Protein AF-A0A2V9VT07-F1 (afdb_monomer_lite)

Radius of gyration: 21.49 Å; chains: 1; bounding box: 58×46×50 Å

pLDDT: mean 82.74, std 13.14, range [31.73, 95.5]

Secondary structure (DSSP, 8-state):
-EEETTTEEEEEEEPEEEPPPTT---EEEEE--GGGTTS-EEEEEEPTTSSSEEEEEEES---S--SSEEEEETTSTTSSGGGEES-GGGHHHHHHHHHTTS----STTS--EEETTEEE-SS-SEEEETTEEEE--HHHHHHHHHHHHTTTS-EEHHHHHTTSSS----HHHHHHHHHHHHHHTHHHHGGGEEEETTTEEEE-SS------

Sequence (212 aa):
ILEIDNRMQMAVYICRPLKPYASGEPRWKIGLRPKHRHLPALICLPNTELSRLTNFYLVRDLGNVNAKYKVISSDHPWLTKDNQLDSLVDLCRKSVQMMENRPPAPLRTRGFSVLGDVLFTEDDSTVIVDGCEIPLNHTTAAMFKLLVQNAGTIVPRSLLTCCRFGGQNNELCLNIQIGELRKALGPQFRGRIVTFKHKGYMYQRVPASKAV

Foldseek 3Di:
DDDDPLQADEAEWEWAWDDADPVRWTKTKTFDDPVRQQHWYWYWYADPVNPDTDWIFTGNGPPDDPDRMDMDTCPRPRNDPVRTDPDPVCVNVVVVVSCPPPDRDRNPPQDFDDQPQWTDGPPAQWIAGVNDIFRHDQLLSQLVVVQSVQAPDFDFPVNSVVSDDDDDPDSVVSVVSLVVSLVSCPPVQSQQWDDDPNGHIHGYSDRPDPPD

Structure (mmCIF, N/CA/C/O backbone):
data_AF-A0A2V9VT07-F1
#
_entry.id   AF-A0A2V9VT07-F1
#
loop_
_atom_site.group_PDB
_atom_site.id
_atom_site.type_symbol
_atom_site.label_atom_id
_atom_site.label_alt_id
_atom_site.label_comp_id
_atom_site.label_asym_id
_atom_site.label_entity_id
_atom_site.label_seq_id
_atom_site.pdbx_PDB_ins_code
_atom_site.Cartn_x
_atom_site.Cartn_y
_atom_site.Cartn_z
_atom_site.occupancy
_atom_site.B_iso_or_equiv
_atom_site.auth_seq_id
_atom_site.auth_comp_id
_atom_site.auth_asym_id
_atom_site.auth_atom_id
_atom_site.pdbx_PDB_model_num
ATOM 1 N N . ILE A 1 1 ? 1.104 -2.989 -2.863 1.00 79.25 1 ILE A N 1
ATOM 2 C CA . ILE A 1 1 ? 1.347 -4.419 -2.574 1.00 79.25 1 ILE A CA 1
ATOM 3 C C . ILE A 1 1 ? 0.346 -5.162 -3.433 1.00 79.25 1 ILE A C 1
ATOM 5 O O . ILE A 1 1 ? -0.764 -4.663 -3.559 1.00 79.25 1 ILE A O 1
ATOM 9 N N . LEU A 1 2 ? 0.760 -6.247 -4.071 1.00 82.44 2 LEU A N 1
ATOM 10 C CA . LEU A 1 2 ? -0.132 -7.178 -4.752 1.00 82.44 2 LEU A CA 1
ATOM 11 C C . LEU A 1 2 ? -0.261 -8.416 -3.866 1.00 82.44 2 LEU A C 1
ATOM 13 O O . LEU A 1 2 ? 0.750 -8.890 -3.346 1.00 82.44 2 LEU A O 1
ATOM 17 N N . GLU A 1 3 ? -1.484 -8.897 -3.684 1.00 81.50 3 GLU A N 1
ATOM 18 C CA . GLU A 1 3 ? -1.783 -10.129 -2.957 1.00 81.50 3 GLU A CA 1
ATOM 19 C C . GLU A 1 3 ? -2.309 -11.170 -3.949 1.00 81.50 3 GLU A C 1
ATOM 21 O O . GLU A 1 3 ? -3.132 -10.840 -4.801 1.00 81.50 3 GLU A O 1
ATOM 26 N N . ILE A 1 4 ? -1.799 -12.399 -3.863 1.00 79.62 4 ILE A N 1
ATOM 27 C CA . ILE A 1 4 ? -2.185 -13.519 -4.731 1.00 79.62 4 ILE A CA 1
ATOM 28 C C . ILE A 1 4 ? -2.712 -14.636 -3.833 1.00 79.62 4 ILE A C 1
ATOM 30 O O . ILE A 1 4 ? -1.981 -15.144 -2.975 1.00 79.62 4 ILE A O 1
ATOM 34 N N . ASP A 1 5 ? -3.991 -14.971 -4.009 1.00 71.06 5 ASP A N 1
ATOM 35 C CA . ASP A 1 5 ? -4.708 -16.076 -3.358 1.00 71.06 5 ASP A CA 1
ATOM 36 C C . ASP A 1 5 ? -4.551 -16.151 -1.829 1.00 71.06 5 ASP A C 1
ATOM 38 O O . ASP A 1 5 ? -4.575 -17.238 -1.253 1.00 71.06 5 ASP A O 1
ATOM 42 N N . ASN A 1 6 ? -4.334 -15.012 -1.152 1.00 67.69 6 ASN A N 1
ATOM 43 C CA . ASN A 1 6 ? -4.026 -14.936 0.287 1.00 67.69 6 ASN A CA 1
ATOM 44 C C . ASN A 1 6 ? -2.808 -15.802 0.719 1.00 67.69 6 ASN A C 1
ATOM 46 O O . ASN A 1 6 ? -2.615 -16.138 1.891 1.00 67.69 6 ASN A O 1
ATOM 50 N N . ARG A 1 7 ? -1.960 -16.178 -0.241 1.00 70.50 7 ARG A N 1
ATOM 51 C CA . ARG A 1 7 ? -0.770 -17.023 -0.053 1.00 70.50 7 ARG A CA 1
ATOM 52 C C . ARG A 1 7 ? 0.520 -16.260 -0.304 1.00 70.50 7 ARG A C 1
ATOM 54 O O . ARG A 1 7 ? 1.549 -16.597 0.273 1.00 70.50 7 ARG A O 1
ATOM 61 N N . MET A 1 8 ? 0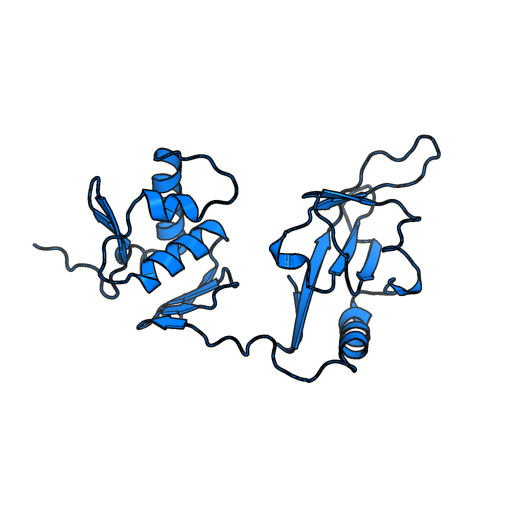.462 -15.213 -1.128 1.00 77.69 8 MET A N 1
ATOM 62 C CA . MET A 1 8 ? 1.613 -14.377 -1.450 1.00 77.69 8 MET A CA 1
ATOM 63 C C . MET A 1 8 ? 1.285 -12.892 -1.350 1.00 77.69 8 MET A C 1
ATOM 65 O O . MET A 1 8 ? 0.237 -12.447 -1.802 1.00 77.69 8 MET A O 1
ATOM 69 N N . GLN A 1 9 ? 2.226 -12.121 -0.814 1.00 83.81 9 GLN A N 1
ATOM 70 C CA . GLN A 1 9 ? 2.245 -10.674 -0.883 1.00 83.81 9 GLN A CA 1
ATOM 71 C C . GLN A 1 9 ? 3.551 -10.286 -1.544 1.00 83.81 9 GLN A C 1
ATOM 73 O O . GLN A 1 9 ? 4.623 -10.762 -1.164 1.00 83.81 9 GLN A O 1
ATOM 78 N N . MET A 1 10 ? 3.452 -9.401 -2.523 1.00 87.94 10 MET A N 1
ATOM 79 C CA . MET A 1 10 ? 4.612 -8.808 -3.159 1.00 87.94 10 MET A CA 1
ATOM 80 C C . MET A 1 10 ? 4.525 -7.293 -3.151 1.00 87.94 10 MET A C 1
ATOM 82 O O . MET A 1 10 ? 3.468 -6.667 -3.299 1.00 87.94 10 MET A O 1
ATOM 86 N N . ALA A 1 11 ? 5.678 -6.674 -2.988 1.00 89.88 11 ALA A N 1
ATOM 87 C CA . ALA A 1 11 ? 5.824 -5.252 -3.152 1.00 89.88 11 ALA A CA 1
ATOM 88 C C . ALA A 1 11 ? 5.888 -4.925 -4.646 1.00 89.88 11 ALA A C 1
ATOM 90 O O . ALA A 1 11 ? 6.759 -5.407 -5.358 1.00 89.88 11 ALA A O 1
ATOM 91 N N . VAL A 1 12 ? 4.971 -4.085 -5.118 1.00 92.44 12 VAL A N 1
ATOM 92 C CA . VAL A 1 12 ? 4.990 -3.593 -6.499 1.00 92.44 12 VAL A CA 1
ATOM 93 C C . VAL A 1 12 ? 5.684 -2.240 -6.516 1.00 92.44 12 VAL A C 1
ATOM 95 O O . VAL A 1 12 ? 5.303 -1.336 -5.763 1.00 92.44 12 VAL A O 1
ATOM 98 N N . TYR A 1 13 ? 6.689 -2.107 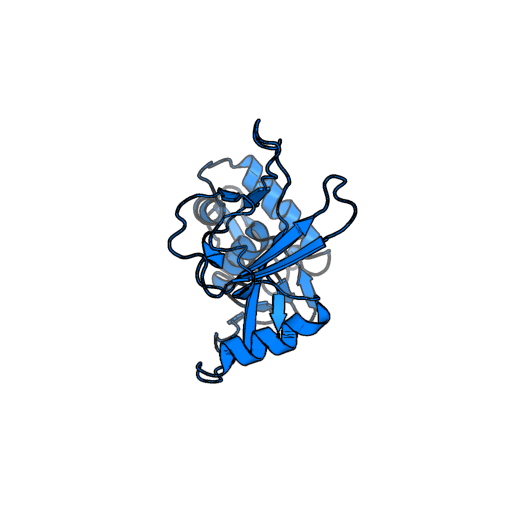-7.371 1.00 92.88 13 TYR A N 1
ATOM 99 C CA . TYR A 1 13 ? 7.485 -0.904 -7.533 1.00 92.88 13 TYR A CA 1
ATOM 100 C C . TYR A 1 13 ? 7.453 -0.446 -8.982 1.00 92.88 13 TYR A C 1
ATOM 102 O O . TYR A 1 13 ? 8.074 -1.048 -9.849 1.00 92.88 13 TYR A O 1
ATOM 110 N N . ILE A 1 14 ? 6.768 0.667 -9.226 1.00 93.12 14 ILE A N 1
ATOM 111 C CA . ILE A 1 14 ? 6.837 1.363 -10.509 1.00 93.12 14 ILE A CA 1
ATOM 112 C C . ILE A 1 14 ? 8.013 2.331 -10.437 1.00 93.12 14 ILE A C 1
ATOM 114 O O . ILE A 1 14 ? 8.034 3.254 -9.617 1.00 93.12 14 ILE A O 1
ATOM 118 N N . CYS A 1 15 ? 9.027 2.079 -11.254 1.00 93.88 15 CYS A N 1
ATOM 119 C CA . CYS A 1 15 ? 10.252 2.855 -11.255 1.00 93.88 15 CYS A CA 1
ATOM 120 C C . CYS A 1 15 ? 10.068 4.199 -11.965 1.00 93.88 15 CYS A C 1
ATOM 122 O O . CYS A 1 15 ? 9.349 4.306 -12.951 1.00 93.88 15 CYS A O 1
ATOM 124 N N . ARG A 1 16 ? 10.759 5.240 -11.489 1.00 91.50 16 ARG A N 1
ATOM 125 C CA . ARG A 1 16 ? 10.776 6.554 -12.144 1.00 91.50 16 ARG A CA 1
ATOM 126 C C . ARG A 1 16 ? 12.025 6.679 -13.021 1.00 91.50 16 ARG A C 1
ATOM 128 O O . ARG A 1 16 ? 13.116 6.559 -12.466 1.00 91.50 16 ARG A O 1
ATOM 135 N N . PRO A 1 17 ? 11.916 6.955 -14.328 1.00 91.88 17 PRO A N 1
ATOM 136 C CA . PRO A 1 17 ? 13.076 7.162 -15.183 1.00 91.88 17 PRO A CA 1
ATOM 137 C C . PRO A 1 17 ? 13.859 8.401 -14.733 1.00 91.88 17 PRO A C 1
ATOM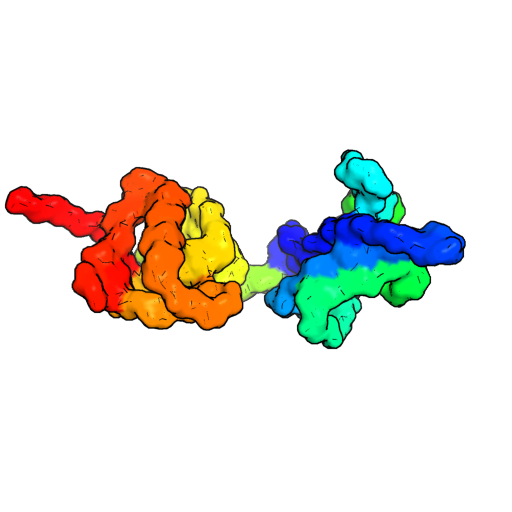 139 O O . PRO A 1 17 ? 13.294 9.390 -14.254 1.00 91.88 17 PRO A O 1
ATOM 142 N N . LEU A 1 18 ? 15.178 8.321 -14.854 1.00 91.00 18 LEU A N 1
ATOM 143 C CA . LEU A 1 18 ? 16.124 9.405 -14.621 1.00 91.00 18 LEU A CA 1
ATOM 144 C C . LEU A 1 18 ? 16.825 9.765 -15.932 1.00 91.00 18 LEU A C 1
ATOM 146 O O . LEU A 1 18 ? 16.732 9.040 -16.920 1.00 91.00 18 LEU A O 1
ATOM 150 N N . LYS A 1 19 ? 17.567 10.879 -15.924 1.00 88.81 19 LYS A N 1
ATOM 151 C CA . LYS A 1 19 ? 18.470 11.199 -17.033 1.00 88.81 19 LYS A CA 1
ATOM 152 C C . LYS A 1 19 ? 19.471 10.046 -17.222 1.00 88.81 19 LYS A C 1
ATOM 154 O O . LYS A 1 19 ? 20.023 9.592 -16.208 1.00 88.81 19 LYS A O 1
ATOM 159 N N . PRO A 1 20 ? 19.692 9.584 -18.465 1.00 87.88 20 PRO A N 1
ATOM 160 C CA . PRO A 1 20 ? 20.656 8.530 -18.746 1.00 87.88 20 PRO A CA 1
ATOM 161 C C . PRO A 1 20 ? 22.076 8.969 -18.370 1.00 87.88 20 PRO A C 1
ATOM 163 O O . PRO A 1 20 ? 22.340 10.156 -18.144 1.00 87.88 20 PRO A O 1
ATOM 166 N N . TYR A 1 21 ? 22.990 8.007 -18.270 1.00 85.38 21 TYR A N 1
ATOM 167 C CA . TYR A 1 21 ? 24.418 8.314 -18.182 1.00 85.38 21 TYR A CA 1
ATOM 168 C C . TYR A 1 21 ? 24.908 9.005 -19.464 1.00 85.38 21 TYR A C 1
ATOM 170 O O . TYR A 1 21 ? 24.245 8.961 -20.499 1.00 85.38 21 TYR A O 1
ATOM 178 N N . ALA A 1 22 ? 26.095 9.620 -19.416 1.00 86.12 22 ALA A N 1
ATOM 179 C CA . ALA A 1 22 ? 26.738 10.174 -20.613 1.00 86.12 22 ALA A CA 1
ATOM 180 C C . ALA A 1 22 ? 26.991 9.100 -21.691 1.00 86.12 22 ALA A C 1
ATOM 182 O O . ALA A 1 22 ? 26.992 9.412 -22.875 1.00 86.12 22 ALA A O 1
ATOM 183 N N . SER A 1 23 ? 27.126 7.834 -21.281 1.00 86.75 23 SER A N 1
ATOM 184 C CA . SER A 1 23 ? 27.186 6.656 -22.155 1.00 86.75 23 SER A CA 1
ATOM 185 C C . SER A 1 23 ? 25.861 6.318 -22.857 1.00 86.75 23 SER A C 1
ATOM 187 O O . SER A 1 23 ? 25.834 5.427 -23.697 1.00 86.75 23 SER A O 1
ATOM 189 N N . GLY A 1 24 ? 24.754 6.989 -22.516 1.00 85.38 24 GLY A N 1
ATOM 190 C CA . GLY A 1 24 ? 23.414 6.711 -23.043 1.00 85.38 24 GLY A CA 1
ATOM 191 C C . GLY A 1 24 ? 22.628 5.654 -22.261 1.00 85.38 24 GLY A C 1
ATOM 192 O O . GLY A 1 24 ? 21.448 5.442 -22.535 1.00 85.38 24 GLY A O 1
ATOM 193 N N . GLU A 1 25 ? 23.233 5.020 -21.255 1.00 86.81 25 GLU A N 1
ATOM 194 C CA . GLU A 1 25 ? 22.580 3.961 -20.484 1.00 86.81 25 GLU A CA 1
ATOM 195 C C . GLU A 1 25 ? 21.392 4.481 -19.654 1.00 86.81 25 GLU A C 1
ATOM 197 O O . GLU A 1 25 ? 21.523 5.485 -18.934 1.00 86.81 25 GLU A O 1
ATOM 202 N N . PRO A 1 26 ? 20.229 3.802 -19.711 1.00 89.31 26 PRO A N 1
ATOM 203 C CA . PRO A 1 26 ? 19.038 4.222 -18.995 1.00 89.31 26 PRO A CA 1
ATOM 204 C C . PRO A 1 26 ? 19.165 3.958 -17.493 1.00 89.31 26 PRO A C 1
ATOM 206 O O . PRO A 1 26 ? 19.853 3.047 -17.026 1.00 89.31 26 PRO A O 1
ATOM 209 N N . ARG A 1 27 ? 18.475 4.791 -16.714 1.00 92.19 27 ARG A N 1
ATOM 210 C CA . ARG A 1 27 ? 18.518 4.761 -15.253 1.00 92.19 27 ARG A CA 1
ATOM 211 C C . ARG A 1 27 ? 17.136 4.970 -14.688 1.00 92.19 27 ARG A C 1
ATOM 213 O O . ARG A 1 27 ? 16.360 5.783 -15.191 1.00 92.19 27 ARG A O 1
ATOM 220 N N . TRP A 1 28 ? 16.878 4.328 -13.560 1.00 94.31 28 TRP A N 1
ATOM 221 C CA . TRP A 1 28 ? 15.622 4.472 -12.855 1.00 94.31 28 TRP A CA 1
ATOM 222 C C . TRP A 1 28 ? 15.815 4.635 -11.355 1.00 94.31 28 TRP A C 1
ATOM 224 O O . TRP A 1 28 ? 16.747 4.116 -10.749 1.00 94.31 28 TRP A O 1
ATOM 234 N N . LYS A 1 29 ? 14.888 5.358 -10.735 1.00 93.19 29 LYS A N 1
ATOM 235 C CA . LYS A 1 29 ? 14.782 5.542 -9.294 1.00 93.19 29 LYS A CA 1
ATOM 236 C C . LYS A 1 29 ? 13.619 4.716 -8.764 1.00 93.19 29 LYS A C 1
ATOM 238 O O . LYS A 1 29 ? 12.484 4.879 -9.207 1.00 93.19 29 LYS A O 1
ATOM 243 N N . ILE A 1 30 ? 13.892 3.892 -7.763 1.00 92.94 30 ILE A N 1
ATOM 244 C CA . ILE A 1 30 ? 12.894 3.122 -7.022 1.00 92.94 30 ILE A CA 1
ATOM 245 C C . ILE A 1 30 ? 12.750 3.696 -5.609 1.00 92.94 30 ILE A C 1
ATOM 247 O O . ILE A 1 30 ? 13.740 4.009 -4.944 1.00 92.94 30 ILE A O 1
ATOM 251 N N . GLY A 1 31 ? 11.507 3.886 -5.163 1.00 89.00 31 GLY A N 1
ATOM 252 C CA . GLY A 1 31 ? 11.176 4.295 -3.797 1.00 89.00 31 GLY A CA 1
ATOM 253 C C . GLY A 1 31 ? 10.887 3.079 -2.933 1.00 89.00 31 GLY A C 1
ATOM 254 O O . GLY A 1 31 ? 9.865 2.423 -3.115 1.00 89.00 31 GLY A O 1
ATOM 255 N N . LEU A 1 32 ? 11.774 2.793 -1.986 1.00 86.94 32 LEU A N 1
ATOM 256 C CA . LEU A 1 32 ? 11.699 1.612 -1.137 1.00 86.94 32 LEU A CA 1
ATOM 257 C C . LEU A 1 32 ? 10.974 1.946 0.163 1.00 86.94 32 LEU A C 1
ATOM 259 O O . LEU A 1 32 ? 11.238 2.967 0.805 1.00 86.94 32 LEU A O 1
ATOM 263 N N . ARG A 1 33 ? 10.042 1.076 0.560 1.00 81.56 33 ARG A N 1
ATOM 264 C CA . ARG A 1 33 ? 9.327 1.208 1.833 1.00 81.56 33 ARG A CA 1
ATOM 265 C C . ARG A 1 33 ? 9.921 0.222 2.838 1.00 81.56 33 ARG A C 1
ATOM 267 O O . ARG A 1 33 ? 9.975 -0.961 2.514 1.00 81.56 33 ARG A O 1
ATOM 274 N N . PRO A 1 34 ? 10.304 0.656 4.055 1.00 73.81 34 PRO A N 1
ATOM 275 C CA . PRO A 1 34 ? 10.886 -0.238 5.060 1.00 73.81 34 PRO A CA 1
ATOM 276 C C . PRO A 1 34 ? 10.036 -1.485 5.329 1.00 73.81 34 PRO A C 1
ATOM 278 O O . PRO A 1 34 ? 10.555 -2.593 5.355 1.00 73.81 34 PRO A O 1
ATOM 281 N N . LYS A 1 35 ? 8.711 -1.319 5.397 1.00 73.25 35 LYS A N 1
ATOM 282 C CA . LYS A 1 35 ? 7.760 -2.415 5.622 1.00 73.25 35 LYS A CA 1
ATOM 283 C C . LYS A 1 35 ? 7.646 -3.443 4.488 1.00 73.25 35 LYS A C 1
ATOM 285 O O . LYS A 1 35 ? 7.022 -4.474 4.664 1.00 73.25 35 LYS A O 1
ATOM 290 N N . HIS A 1 36 ? 8.205 -3.160 3.313 1.00 80.88 36 HIS A N 1
ATOM 291 C CA . HIS A 1 36 ? 8.169 -4.064 2.161 1.00 80.88 36 HIS A CA 1
ATOM 292 C C . HIS A 1 36 ? 9.483 -4.837 1.975 1.00 80.88 36 HIS A C 1
ATOM 294 O O . HIS A 1 36 ? 9.598 -5.590 1.016 1.00 80.88 36 HIS A O 1
ATOM 300 N N . ARG A 1 37 ? 10.487 -4.629 2.840 1.00 72.50 37 ARG A N 1
ATOM 301 C CA . ARG A 1 37 ? 11.846 -5.169 2.650 1.00 72.50 37 ARG A CA 1
ATOM 302 C C . ARG A 1 37 ? 11.905 -6.692 2.605 1.00 72.50 37 ARG A C 1
ATOM 304 O O . ARG A 1 37 ? 12.746 -7.227 1.907 1.00 72.50 37 ARG A O 1
ATOM 311 N N . HIS A 1 38 ? 11.013 -7.362 3.325 1.00 75.62 38 HIS A N 1
ATOM 312 C CA . HIS A 1 38 ? 10.974 -8.825 3.411 1.00 75.62 38 HIS A CA 1
ATOM 313 C C . HIS A 1 38 ? 10.041 -9.467 2.376 1.00 75.62 38 HIS A C 1
ATOM 315 O O . HIS A 1 38 ? 9.881 -10.686 2.358 1.00 75.62 38 HIS A O 1
ATOM 321 N N . LEU A 1 39 ? 9.384 -8.651 1.548 1.00 84.00 39 LEU A N 1
ATOM 322 C CA . LEU A 1 39 ? 8.478 -9.135 0.519 1.00 84.00 39 LEU A CA 1
ATOM 323 C C . LEU A 1 39 ? 9.238 -9.307 -0.801 1.00 84.00 39 LEU A C 1
ATOM 325 O O . LEU A 1 39 ? 10.039 -8.436 -1.154 1.00 84.00 39 LEU A O 1
ATOM 329 N N . PRO A 1 40 ? 8.912 -10.350 -1.583 1.00 89.56 40 PRO A N 1
ATOM 330 C CA . PRO A 1 40 ? 9.216 -10.384 -3.005 1.00 89.56 40 PRO A CA 1
ATOM 331 C C . PRO A 1 40 ? 8.815 -9.082 -3.693 1.00 89.56 40 PRO A C 1
ATOM 333 O O . PRO A 1 40 ? 7.807 -8.464 -3.336 1.00 89.56 40 PRO A O 1
ATOM 336 N N . ALA A 1 41 ? 9.586 -8.667 -4.688 1.00 92.38 41 ALA A N 1
ATOM 337 C CA . ALA A 1 41 ? 9.397 -7.399 -5.368 1.00 92.38 41 ALA A CA 1
ATOM 338 C C . ALA A 1 41 ? 9.088 -7.608 -6.850 1.00 92.38 41 ALA A C 1
ATOM 340 O O . ALA A 1 41 ? 9.879 -8.206 -7.571 1.00 92.38 41 ALA A O 1
ATOM 341 N N . LEU A 1 42 ? 7.969 -7.052 -7.308 1.00 95.25 42 LEU A N 1
ATOM 342 C CA . LEU A 1 42 ? 7.701 -6.842 -8.724 1.00 95.25 42 LEU A CA 1
ATOM 343 C C . LEU A 1 42 ? 8.166 -5.436 -9.100 1.00 95.25 42 LEU A C 1
ATOM 345 O O . LEU A 1 42 ? 7.577 -4.440 -8.674 1.00 95.25 42 LEU A O 1
ATOM 349 N N . ILE A 1 43 ? 9.237 -5.362 -9.876 1.00 95.31 43 ILE A N 1
ATOM 350 C CA . ILE A 1 43 ? 9.802 -4.124 -10.400 1.00 95.31 43 ILE A CA 1
ATOM 351 C C . ILE A 1 43 ? 9.255 -3.913 -11.809 1.00 95.31 43 ILE A C 1
ATOM 353 O O . ILE A 1 43 ? 9.453 -4.748 -12.689 1.00 95.31 43 ILE A O 1
ATOM 357 N N . CYS A 1 44 ? 8.594 -2.780 -12.024 1.00 95.38 44 CYS A N 1
ATOM 358 C CA . CYS A 1 44 ? 8.031 -2.392 -13.308 1.00 95.38 44 CYS A CA 1
ATOM 359 C C . CYS A 1 44 ? 8.783 -1.176 -13.852 1.00 95.38 44 CYS A C 1
ATOM 361 O O . CYS A 1 44 ? 8.821 -0.122 -13.205 1.00 95.38 44 CYS A O 1
ATOM 363 N N . LEU A 1 45 ? 9.345 -1.307 -15.051 1.00 94.62 45 LEU A N 1
ATOM 364 C CA . LEU A 1 45 ? 10.014 -0.212 -15.745 1.00 94.62 45 LEU A CA 1
ATOM 365 C C . LEU A 1 45 ? 9.050 0.415 -16.759 1.00 94.62 45 LEU A C 1
ATOM 367 O O . LEU A 1 45 ? 8.515 -0.306 -17.605 1.00 94.62 45 LEU A O 1
ATOM 371 N N . PRO A 1 46 ? 8.799 1.731 -16.689 1.00 91.94 46 PRO A N 1
ATOM 372 C CA . PRO A 1 46 ? 8.055 2.432 -17.721 1.00 91.94 46 PRO A CA 1
ATOM 373 C C . PRO A 1 46 ? 8.947 2.781 -18.915 1.00 91.94 46 PRO A C 1
ATOM 375 O O . PRO A 1 46 ? 10.172 2.884 -18.786 1.00 91.94 46 PRO A O 1
ATOM 378 N N . ASN A 1 47 ? 8.313 3.066 -20.052 1.00 87.31 47 ASN A N 1
ATOM 379 C CA . ASN A 1 47 ? 8.975 3.780 -21.136 1.00 87.31 47 ASN A CA 1
ATOM 380 C C . ASN A 1 47 ? 9.323 5.224 -20.724 1.00 87.31 47 ASN A C 1
ATOM 382 O O . ASN A 1 47 ? 8.862 5.751 -19.709 1.00 87.31 47 ASN A O 1
ATOM 386 N N . THR A 1 48 ? 10.139 5.884 -21.542 1.00 81.75 48 THR A N 1
ATOM 387 C CA . THR A 1 48 ? 10.593 7.269 -21.333 1.00 81.75 48 THR A CA 1
ATOM 388 C C . THR A 1 48 ? 9.444 8.275 -21.228 1.00 81.75 48 THR A C 1
ATOM 390 O O . THR A 1 48 ? 9.536 9.221 -20.451 1.00 81.75 48 THR A O 1
ATOM 393 N N . GLU A 1 49 ? 8.353 8.043 -21.957 1.00 85.19 49 GLU A N 1
ATOM 394 C CA . GLU A 1 49 ? 7.145 8.881 -21.967 1.00 85.19 49 GLU A CA 1
ATOM 395 C C . GLU A 1 49 ? 6.210 8.641 -20.774 1.00 85.19 49 GLU A C 1
ATOM 397 O O . GLU A 1 49 ? 5.230 9.365 -20.619 1.00 85.19 49 GLU A O 1
ATOM 402 N N . LEU A 1 50 ? 6.476 7.627 -19.941 1.00 86.19 50 LEU A N 1
ATOM 403 C CA . LEU A 1 50 ? 5.604 7.201 -18.838 1.00 86.19 50 LEU A CA 1
ATOM 404 C C . LEU A 1 50 ? 4.188 6.778 -19.268 1.00 86.19 50 LEU A C 1
ATOM 406 O O . LEU A 1 50 ? 3.287 6.710 -18.434 1.00 86.19 50 LEU A O 1
ATOM 410 N N . SER A 1 51 ? 3.987 6.473 -20.549 1.00 88.38 51 SER A N 1
ATOM 411 C CA . SER A 1 51 ? 2.692 6.076 -21.105 1.00 88.38 51 SER A CA 1
ATOM 412 C C . SER A 1 51 ? 2.394 4.588 -20.912 1.00 88.38 51 SER A C 1
ATOM 414 O O . SER A 1 51 ? 1.232 4.188 -20.901 1.00 88.38 51 SER A O 1
ATOM 416 N N . ARG A 1 52 ? 3.425 3.751 -20.734 1.00 90.44 52 ARG A N 1
ATOM 417 C CA . ARG A 1 52 ? 3.273 2.299 -20.550 1.00 90.44 52 ARG A CA 1
ATOM 418 C C . ARG A 1 52 ? 4.428 1.677 -19.779 1.00 90.44 52 ARG A C 1
ATOM 420 O O . ARG A 1 52 ? 5.547 2.184 -19.791 1.00 90.44 52 ARG A O 1
ATOM 427 N N . LEU A 1 53 ? 4.145 0.539 -19.153 1.00 91.50 53 LEU A N 1
ATOM 428 C CA . LEU A 1 53 ? 5.144 -0.343 -18.553 1.00 91.50 53 LEU A CA 1
ATOM 429 C C . LEU A 1 53 ? 5.679 -1.291 -19.627 1.00 91.50 53 LEU A C 1
ATOM 431 O O . LEU A 1 53 ? 4.892 -1.912 -20.338 1.00 91.50 53 LEU A O 1
ATOM 435 N N . THR A 1 54 ? 6.999 -1.374 -19.765 1.00 90.00 54 THR A N 1
ATOM 436 C CA . THR A 1 54 ? 7.657 -2.127 -20.843 1.00 90.00 54 THR A CA 1
ATOM 437 C C . THR A 1 54 ? 8.344 -3.387 -20.349 1.00 90.00 54 THR A C 1
ATOM 439 O O . THR A 1 54 ? 8.407 -4.368 -21.080 1.00 90.00 54 THR A O 1
ATOM 442 N N . ASN A 1 55 ? 8.859 -3.377 -19.118 1.00 93.75 55 ASN A N 1
ATOM 443 C CA . ASN A 1 55 ? 9.617 -4.496 -18.571 1.00 93.75 55 ASN A CA 1
ATOM 444 C C . ASN A 1 55 ? 9.198 -4.771 -17.132 1.00 93.75 55 ASN A C 1
ATOM 446 O O . ASN A 1 55 ? 8.947 -3.847 -16.351 1.00 93.75 55 ASN A O 1
ATOM 450 N N . PHE A 1 56 ? 9.172 -6.052 -16.786 1.00 95.50 56 PHE A N 1
ATOM 451 C CA . PHE A 1 56 ? 8.735 -6.538 -15.489 1.00 95.50 56 PHE A CA 1
ATOM 452 C C . PHE A 1 56 ? 9.767 -7.518 -14.951 1.00 95.50 56 PHE A C 1
ATOM 454 O O . PHE A 1 56 ? 10.200 -8.416 -15.671 1.00 95.50 56 PHE A O 1
ATOM 461 N N . TYR A 1 57 ? 10.149 -7.346 -13.691 1.00 94.88 57 TYR A N 1
ATOM 462 C CA . TYR A 1 57 ? 11.129 -8.198 -13.029 1.00 94.88 57 TYR A CA 1
ATOM 463 C C . TYR A 1 57 ? 10.594 -8.636 -11.675 1.00 94.88 57 TYR A C 1
ATOM 465 O O . TYR A 1 57 ? 10.210 -7.800 -10.856 1.00 94.88 57 TYR A O 1
ATOM 473 N N . LEU A 1 58 ? 10.574 -9.942 -11.440 1.00 93.81 58 LEU A N 1
ATOM 474 C CA . LEU A 1 58 ? 10.188 -10.546 -10.177 1.00 93.81 58 LEU A CA 1
ATOM 475 C C . LEU A 1 58 ? 11.448 -10.934 -9.401 1.00 93.81 58 LEU A C 1
ATOM 477 O O . LEU A 1 58 ? 12.161 -11.863 -9.768 1.00 93.81 58 LEU A O 1
ATOM 481 N N . VAL A 1 59 ? 11.717 -10.210 -8.319 1.00 91.81 59 VAL A N 1
ATOM 482 C CA . VAL A 1 59 ? 12.910 -10.372 -7.484 1.00 91.81 59 VAL A CA 1
ATOM 483 C C . VAL A 1 59 ? 12.511 -10.997 -6.151 1.00 91.81 59 VAL A C 1
ATOM 485 O O . VAL A 1 59 ? 11.608 -10.505 -5.473 1.00 91.81 59 VAL A O 1
ATOM 488 N N . ARG A 1 60 ? 13.193 -12.081 -5.757 1.00 87.19 60 ARG A N 1
ATOM 489 C CA . ARG A 1 60 ? 12.878 -12.823 -4.520 1.00 87.19 60 ARG A CA 1
ATOM 490 C C . ARG A 1 60 ? 13.089 -12.003 -3.257 1.00 87.19 60 ARG A C 1
ATOM 492 O O . ARG A 1 60 ? 12.248 -12.033 -2.364 1.00 87.19 60 ARG A O 1
ATOM 499 N N . ASP A 1 61 ? 14.211 -11.303 -3.207 1.00 83.44 61 ASP A N 1
ATOM 500 C CA . ASP A 1 61 ? 14.616 -10.472 -2.087 1.00 83.44 61 ASP A CA 1
ATOM 501 C C . ASP A 1 61 ? 15.418 -9.284 -2.627 1.00 83.44 61 ASP A C 1
ATOM 503 O O . ASP A 1 61 ? 16.331 -9.450 -3.439 1.00 83.44 61 ASP A O 1
ATOM 507 N N . LEU A 1 62 ? 15.065 -8.076 -2.191 1.00 84.00 62 LEU A N 1
ATOM 508 C CA . LEU A 1 62 ? 15.839 -6.874 -2.504 1.00 84.00 62 LEU A CA 1
ATOM 509 C C . LEU A 1 62 ? 17.109 -6.779 -1.638 1.00 84.00 62 LEU A C 1
ATOM 511 O O . LEU A 1 62 ? 17.966 -5.934 -1.891 1.00 84.00 62 LEU A O 1
ATOM 515 N N . GLY A 1 63 ? 17.253 -7.643 -0.635 1.00 76.56 63 GLY A N 1
ATOM 516 C CA . GLY A 1 63 ? 18.348 -7.651 0.318 1.00 76.56 63 GLY A CA 1
ATOM 517 C C . GLY A 1 63 ? 18.258 -6.491 1.308 1.00 76.56 63 GLY A C 1
ATOM 518 O O . GLY A 1 63 ? 17.243 -5.798 1.439 1.00 76.56 63 GLY A O 1
ATOM 519 N N . ASN A 1 64 ? 19.357 -6.246 2.023 1.00 69.44 64 ASN A N 1
ATOM 520 C CA . ASN A 1 64 ? 19.400 -5.235 3.075 1.00 69.44 64 ASN A CA 1
ATOM 521 C C . ASN A 1 64 ? 19.549 -3.812 2.502 1.00 69.44 64 ASN A C 1
ATOM 523 O O . ASN A 1 64 ? 20.618 -3.202 2.539 1.00 69.44 64 ASN A O 1
ATOM 527 N N . VAL A 1 65 ? 18.470 -3.271 1.930 1.00 72.06 65 VAL A N 1
ATOM 528 C CA . VAL A 1 65 ? 18.472 -1.913 1.374 1.00 72.06 65 VAL A CA 1
ATOM 529 C C . VAL A 1 65 ? 18.040 -0.904 2.432 1.00 72.06 65 VAL A C 1
ATOM 531 O O . VAL A 1 65 ? 16.852 -0.670 2.667 1.00 72.06 65 VAL A O 1
ATOM 534 N N . ASN A 1 66 ? 19.024 -0.258 3.061 1.00 67.00 66 ASN A N 1
ATOM 535 C CA . ASN A 1 66 ? 18.772 0.741 4.102 1.00 67.00 66 ASN A CA 1
ATOM 536 C C . ASN A 1 66 ? 18.314 2.109 3.576 1.00 67.00 66 ASN A C 1
ATOM 538 O O . ASN A 1 66 ? 17.762 2.908 4.332 1.00 67.00 66 ASN A O 1
ATOM 542 N N . ALA A 1 67 ? 18.459 2.364 2.277 1.00 76.94 67 ALA A N 1
ATOM 543 C CA . ALA A 1 67 ? 18.070 3.627 1.670 1.00 76.94 67 ALA A CA 1
ATOM 544 C C . ALA A 1 67 ? 16.559 3.704 1.375 1.00 76.94 67 ALA A C 1
ATOM 546 O O . ALA A 1 67 ? 15.939 2.743 0.922 1.00 76.94 67 ALA A O 1
ATOM 547 N N . LYS A 1 68 ? 15.971 4.896 1.559 1.00 82.31 68 LYS A N 1
ATOM 548 C CA . LYS A 1 68 ? 14.584 5.210 1.146 1.00 82.31 68 LYS A CA 1
ATOM 549 C C . LYS A 1 68 ? 14.402 5.148 -0.376 1.00 82.31 68 LYS A C 1
ATOM 551 O O . LYS A 1 68 ? 13.294 4.948 -0.869 1.00 82.31 68 LYS A O 1
ATOM 556 N N . TYR A 1 69 ? 15.488 5.330 -1.120 1.00 87.00 69 TYR A N 1
ATOM 557 C CA . TYR A 1 69 ? 15.511 5.238 -2.571 1.00 87.00 69 TYR A CA 1
ATOM 558 C C . TYR A 1 69 ? 16.742 4.466 -3.023 1.00 87.00 69 TYR A C 1
ATOM 560 O O . TYR A 1 69 ? 17.803 4.589 -2.416 1.00 87.00 69 TYR A O 1
ATOM 568 N N . LYS A 1 70 ? 16.616 3.741 -4.130 1.00 90.19 70 LYS A N 1
ATOM 569 C CA . LYS A 1 70 ? 17.745 3.144 -4.845 1.00 90.19 70 LYS A CA 1
ATOM 570 C C . LYS A 1 70 ? 17.692 3.622 -6.294 1.00 90.19 70 LYS A C 1
ATOM 572 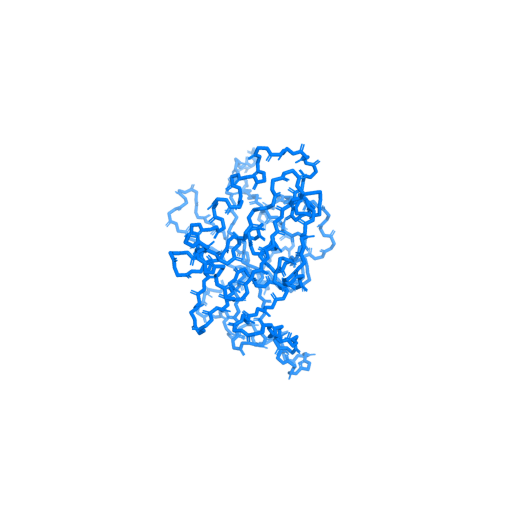O O . LYS A 1 70 ? 16.610 3.844 -6.838 1.00 90.19 70 LYS A O 1
ATOM 577 N N . VAL A 1 71 ? 18.855 3.859 -6.886 1.00 92.06 71 VAL A N 1
ATOM 578 C CA . VAL A 1 71 ? 18.976 4.075 -8.329 1.00 92.06 71 VAL A CA 1
ATOM 579 C C . VAL A 1 71 ? 19.482 2.775 -8.927 1.00 92.06 71 VAL A C 1
ATOM 581 O O . VAL A 1 71 ? 20.415 2.185 -8.385 1.00 92.06 71 VAL A O 1
ATOM 584 N N . ILE A 1 72 ? 18.826 2.331 -9.990 1.00 93.00 72 ILE A N 1
ATOM 585 C CA . ILE A 1 72 ? 19.141 1.109 -10.719 1.00 93.00 72 ILE A CA 1
ATOM 586 C C . ILE A 1 72 ? 19.365 1.450 -12.192 1.00 93.00 72 ILE A C 1
ATOM 588 O O . ILE A 1 72 ? 18.748 2.376 -12.724 1.00 93.00 72 ILE A O 1
ATOM 592 N N . SER A 1 73 ? 20.258 0.710 -12.823 1.00 91.81 73 SER A N 1
ATOM 593 C CA . SER A 1 73 ? 20.608 0.757 -14.244 1.00 91.81 73 SER A CA 1
ATOM 594 C C . SER A 1 73 ? 20.398 -0.629 -14.853 1.00 91.81 73 SER A C 1
ATOM 596 O O . SER A 1 73 ? 20.080 -1.576 -14.132 1.00 91.81 73 SER A O 1
ATOM 598 N N . SER A 1 74 ? 20.525 -0.747 -16.174 1.00 87.88 74 SER A N 1
ATOM 599 C CA . SER A 1 74 ? 20.269 -1.996 -16.910 1.00 87.88 74 SER A CA 1
ATOM 600 C C . SER A 1 74 ? 21.113 -3.189 -16.447 1.00 87.88 74 SER A C 1
ATOM 602 O O . SER A 1 74 ? 20.683 -4.327 -16.576 1.00 87.88 74 SER A O 1
ATOM 604 N N . ASP A 1 75 ? 22.296 -2.931 -15.900 1.00 89.44 75 ASP A N 1
ATOM 605 C CA . ASP A 1 75 ? 23.246 -3.909 -15.362 1.00 89.44 75 ASP A CA 1
ATOM 606 C C . ASP A 1 75 ? 22.970 -4.295 -13.897 1.00 89.44 75 ASP A C 1
ATOM 608 O O . ASP A 1 75 ? 23.666 -5.135 -13.326 1.00 89.44 75 ASP A O 1
ATOM 612 N N . HIS A 1 76 ? 21.962 -3.694 -13.254 1.00 92.25 76 HIS A N 1
ATOM 613 C CA . HIS A 1 76 ? 21.688 -3.960 -11.847 1.00 92.25 76 HIS A CA 1
ATOM 614 C C . HIS A 1 76 ? 21.317 -5.441 -11.641 1.00 92.25 76 HIS A C 1
ATOM 616 O O . HIS A 1 76 ? 20.464 -5.951 -12.368 1.00 92.25 76 HIS A O 1
ATOM 622 N N . PRO A 1 77 ? 21.799 -6.116 -10.576 1.00 91.94 77 PRO A N 1
ATOM 623 C CA . PRO A 1 77 ? 21.504 -7.535 -10.304 1.00 91.94 77 PRO A CA 1
ATOM 624 C C . PRO A 1 77 ? 20.017 -7.897 -10.165 1.00 91.94 77 PRO A C 1
ATOM 626 O O . PRO A 1 77 ? 19.642 -9.065 -10.138 1.00 91.94 77 PRO A O 1
ATOM 629 N N . TRP A 1 78 ? 19.151 -6.893 -10.041 1.00 93.00 78 TRP A N 1
ATOM 630 C CA . TRP A 1 78 ? 17.700 -7.084 -9.993 1.00 93.00 78 TRP A CA 1
ATOM 631 C C . TRP A 1 78 ? 17.078 -7.192 -11.386 1.00 93.00 78 TRP A C 1
ATOM 633 O O . TRP A 1 78 ? 16.022 -7.797 -11.523 1.00 93.00 78 TRP A O 1
ATOM 643 N N . LEU A 1 79 ? 17.726 -6.625 -12.406 1.00 93.56 79 LEU A N 1
ATOM 644 C CA . LEU A 1 79 ? 17.238 -6.530 -13.783 1.00 93.56 79 LEU A CA 1
ATOM 645 C C . LEU A 1 79 ? 17.876 -7.598 -14.688 1.00 93.56 79 LEU A C 1
ATOM 647 O O . LEU A 1 79 ? 18.097 -7.377 -15.875 1.00 93.56 79 LEU A O 1
ATOM 651 N N . THR A 1 80 ? 18.187 -8.766 -14.124 1.00 92.50 80 THR A N 1
ATOM 652 C CA . THR A 1 80 ? 18.723 -9.912 -14.866 1.00 92.50 80 THR A CA 1
ATOM 653 C C . THR A 1 80 ? 17.618 -10.650 -15.623 1.00 92.50 80 THR A C 1
ATOM 655 O O . THR A 1 80 ? 16.439 -10.572 -15.264 1.00 92.50 80 THR A O 1
ATOM 658 N N . LYS A 1 81 ? 17.997 -11.419 -16.654 1.00 89.69 81 LYS A N 1
ATOM 659 C CA . LYS A 1 81 ? 17.055 -12.251 -17.424 1.00 89.69 81 LYS A CA 1
ATOM 660 C C . LYS A 1 81 ? 16.314 -13.268 -16.554 1.00 89.69 81 LYS A C 1
ATOM 662 O O . LYS A 1 81 ? 15.126 -13.479 -16.765 1.00 89.69 81 LYS A O 1
ATOM 667 N N . ASP A 1 82 ? 16.972 -13.830 -15.543 1.00 88.75 82 ASP A N 1
ATOM 668 C CA . ASP A 1 82 ? 16.358 -14.813 -14.638 1.00 88.75 82 ASP A CA 1
ATOM 669 C C . ASP A 1 82 ? 15.165 -14.227 -13.868 1.00 88.75 82 ASP A C 1
ATOM 671 O O . ASP A 1 82 ? 14.141 -14.890 -13.672 1.00 88.75 82 ASP A O 1
ATOM 675 N N . ASN A 1 83 ? 15.273 -12.951 -13.488 1.00 91.62 83 ASN A N 1
ATOM 676 C CA . ASN A 1 83 ? 14.211 -12.221 -12.803 1.00 91.62 83 ASN A CA 1
ATOM 677 C C . ASN A 1 83 ? 13.167 -11.661 -13.777 1.00 91.62 83 ASN A C 1
ATOM 679 O O . ASN A 1 83 ? 12.076 -11.292 -13.348 1.00 91.62 83 ASN A O 1
ATOM 683 N N . GLN A 1 84 ? 13.469 -11.567 -15.072 1.00 93.88 84 GLN A N 1
ATOM 684 C CA . GLN A 1 84 ? 12.577 -10.954 -16.050 1.00 93.88 84 GLN A CA 1
ATOM 685 C C . GLN A 1 84 ? 11.319 -11.807 -16.272 1.00 93.88 84 GLN A C 1
ATOM 687 O O . GLN A 1 84 ? 11.360 -13.041 -16.292 1.00 93.88 84 GLN A O 1
ATOM 692 N N . LEU A 1 85 ? 10.180 -11.137 -16.418 1.00 92.50 85 LEU A N 1
ATOM 693 C CA . LEU A 1 85 ? 8.935 -11.728 -16.895 1.00 92.50 85 LEU A CA 1
ATOM 694 C C . LEU A 1 85 ? 8.754 -11.368 -18.367 1.00 92.50 85 LEU A C 1
ATOM 696 O O . LEU A 1 85 ? 8.939 -10.208 -18.744 1.00 92.50 85 LEU A O 1
ATOM 700 N N . ASP A 1 86 ? 8.342 -12.346 -19.169 1.00 87.69 86 ASP A N 1
ATOM 701 C CA . ASP A 1 86 ? 7.976 -12.124 -20.570 1.00 87.69 86 ASP A CA 1
ATOM 702 C C . ASP A 1 86 ? 6.701 -11.274 -20.663 1.00 87.69 86 ASP A C 1
ATOM 704 O O . ASP A 1 86 ? 6.578 -10.390 -21.509 1.00 87.69 86 ASP A O 1
ATOM 708 N N . SER A 1 87 ? 5.769 -11.493 -19.730 1.00 85.69 87 SER A N 1
ATOM 709 C CA . SER A 1 87 ? 4.544 -10.715 -19.587 1.00 85.69 87 SER A CA 1
ATOM 710 C C . SER A 1 87 ? 4.034 -10.711 -18.140 1.00 85.69 87 SER A C 1
ATOM 712 O O . SER A 1 87 ? 4.424 -11.538 -17.315 1.00 85.69 87 SER A O 1
ATOM 714 N N . LEU A 1 88 ? 3.099 -9.809 -17.824 1.00 85.44 88 LEU A N 1
ATOM 715 C CA . LEU A 1 88 ? 2.377 -9.856 -16.545 1.00 85.44 88 LEU A CA 1
ATOM 716 C C . LEU A 1 88 ? 1.443 -11.069 -16.425 1.00 85.44 88 LEU A C 1
ATOM 718 O O . LEU A 1 88 ? 1.097 -11.442 -15.309 1.00 85.44 88 LEU A O 1
ATOM 722 N N . VAL A 1 89 ? 1.060 -11.702 -17.539 1.00 85.00 89 VAL A N 1
ATOM 723 C CA . VAL A 1 89 ? 0.235 -12.923 -17.521 1.00 85.00 89 VAL A CA 1
ATOM 724 C C . VAL A 1 89 ? 0.994 -14.068 -16.842 1.00 85.00 89 VAL A C 1
ATOM 726 O O . VAL A 1 89 ? 0.412 -14.867 -16.112 1.00 85.00 89 VAL A O 1
ATOM 729 N N . ASP A 1 90 ? 2.320 -14.088 -16.981 1.00 84.94 90 ASP A N 1
ATOM 730 C CA . ASP A 1 90 ? 3.193 -15.094 -16.372 1.00 84.94 90 ASP A CA 1
ATOM 731 C C . ASP A 1 90 ? 3.464 -14.866 -14.883 1.00 84.94 90 ASP A C 1
ATOM 733 O O . ASP A 1 90 ? 4.079 -15.714 -14.226 1.00 84.94 90 ASP A O 1
ATOM 737 N N . LEU A 1 91 ? 3.009 -13.736 -14.331 1.00 88.19 91 LEU A N 1
ATOM 738 C CA . LEU A 1 91 ? 3.287 -13.348 -12.954 1.00 88.19 91 LEU A CA 1
ATOM 739 C C . LEU A 1 91 ? 2.792 -14.398 -11.965 1.00 88.19 91 LEU A C 1
ATOM 741 O O . LEU A 1 91 ? 3.562 -14.813 -11.100 1.00 88.19 91 LEU A O 1
ATOM 745 N N . CYS A 1 92 ? 1.541 -14.847 -12.090 1.00 82.38 92 CYS A N 1
ATOM 746 C CA . CYS A 1 92 ? 0.965 -15.830 -11.171 1.00 82.38 92 CYS A CA 1
ATOM 747 C C . CYS A 1 92 ? 1.740 -17.150 -11.225 1.00 82.38 92 CYS A C 1
ATOM 749 O O . CYS A 1 92 ? 2.126 -17.681 -10.187 1.00 82.38 92 CYS A O 1
ATOM 751 N N . ARG A 1 93 ? 2.070 -17.623 -12.432 1.00 84.12 93 ARG A N 1
ATOM 752 C CA . ARG A 1 93 ? 2.846 -18.85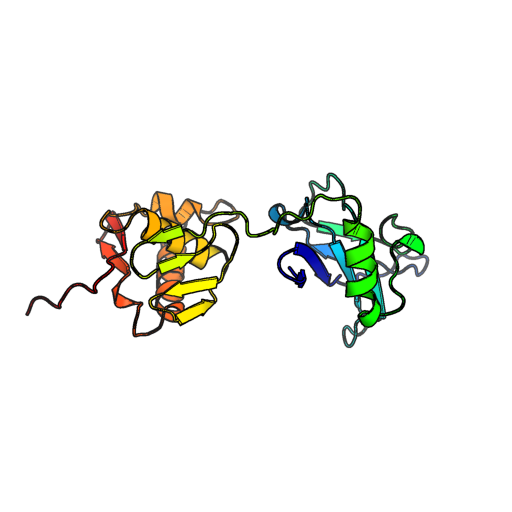0 -12.649 1.00 84.12 93 ARG A CA 1
ATOM 753 C C . ARG A 1 93 ? 4.234 -18.775 -12.002 1.00 84.12 93 ARG A C 1
ATOM 755 O O . ARG A 1 93 ? 4.576 -19.649 -11.209 1.00 84.12 93 ARG A O 1
ATOM 762 N N . LYS A 1 94 ? 5.013 -17.717 -12.272 1.00 86.19 94 LYS A N 1
ATOM 763 C CA . LYS A 1 94 ? 6.341 -17.533 -11.648 1.00 86.19 94 LYS A CA 1
ATOM 764 C C . LYS A 1 94 ? 6.251 -17.318 -10.133 1.00 86.19 94 LYS A C 1
ATOM 766 O O . LYS A 1 94 ? 7.132 -17.754 -9.395 1.00 86.19 94 LYS A O 1
ATOM 771 N N . SER A 1 95 ? 5.188 -16.669 -9.663 1.00 83.88 95 SER A N 1
ATOM 772 C CA . SER A 1 95 ? 4.935 -16.443 -8.236 1.00 83.88 95 SER A CA 1
ATOM 773 C C . SER A 1 95 ? 4.689 -17.754 -7.492 1.00 83.88 95 SER A C 1
ATOM 775 O O . SER A 1 95 ? 5.271 -17.963 -6.432 1.00 83.88 95 SER A O 1
ATOM 777 N N . VAL A 1 96 ? 3.904 -18.669 -8.071 1.00 79.25 96 VAL A N 1
ATOM 778 C CA . VAL A 1 96 ? 3.681 -20.013 -7.516 1.00 79.25 96 VAL A CA 1
ATOM 779 C C . VAL A 1 96 ? 4.989 -20.799 -7.448 1.00 79.25 96 VAL A C 1
ATOM 781 O O . VAL A 1 96 ? 5.324 -21.296 -6.378 1.00 79.25 96 VAL A O 1
ATOM 784 N N . GLN A 1 97 ? 5.785 -20.814 -8.522 1.00 81.56 97 GLN A N 1
ATOM 785 C CA . GLN A 1 97 ? 7.104 -21.470 -8.532 1.00 81.56 97 GLN A CA 1
ATOM 786 C C . GLN A 1 97 ? 8.050 -20.909 -7.459 1.00 81.56 97 GLN A C 1
ATOM 788 O O . GLN A 1 97 ? 8.802 -21.637 -6.817 1.00 81.56 97 GLN A O 1
ATOM 793 N N . MET A 1 98 ? 7.999 -19.598 -7.206 1.00 78.75 98 MET A N 1
ATOM 794 C CA . MET A 1 98 ? 8.748 -18.980 -6.109 1.00 78.75 98 MET A CA 1
ATOM 795 C C . MET A 1 98 ? 8.308 -19.450 -4.717 1.00 78.75 98 MET A C 1
ATOM 797 O O . MET A 1 98 ? 9.093 -19.340 -3.771 1.00 78.75 98 MET A O 1
ATOM 801 N N . MET A 1 99 ? 7.077 -19.941 -4.578 1.00 72.62 99 MET A N 1
ATOM 802 C CA . MET A 1 99 ? 6.507 -20.419 -3.322 1.00 72.62 99 MET A CA 1
ATOM 803 C C . MET A 1 99 ? 6.605 -21.933 -3.122 1.00 72.62 99 MET A C 1
ATOM 805 O O . MET A 1 99 ? 6.369 -22.367 -2.001 1.00 72.62 99 MET A O 1
ATOM 809 N N . GLU A 1 100 ? 6.978 -22.729 -4.131 1.00 71.50 100 GLU A N 1
ATOM 810 C CA . GLU A 1 100 ? 6.997 -24.207 -4.058 1.00 71.50 100 GLU A CA 1
ATOM 811 C C . GLU A 1 100 ? 7.841 -24.766 -2.895 1.00 71.50 100 GLU A C 1
ATOM 813 O O . GLU A 1 100 ? 7.548 -25.840 -2.382 1.00 71.50 100 GLU A O 1
ATOM 818 N N . ASN A 1 101 ? 8.828 -24.005 -2.407 1.00 63.72 101 ASN A N 1
ATOM 819 C CA . ASN A 1 101 ? 9.673 -24.383 -1.266 1.00 63.72 101 ASN A CA 1
ATOM 820 C C . ASN A 1 101 ? 9.260 -23.740 0.071 1.00 63.72 101 ASN A C 1
ATOM 822 O O . ASN A 1 101 ? 10.006 -23.817 1.049 1.00 63.72 101 ASN A O 1
ATOM 826 N N . ARG A 1 102 ? 8.117 -23.049 0.132 1.00 61.56 102 ARG A N 1
ATOM 827 C CA . ARG A 1 102 ? 7.589 -22.465 1.371 1.00 61.56 102 ARG A CA 1
ATOM 828 C C . ARG A 1 102 ? 6.402 -23.291 1.863 1.00 61.56 102 ARG A C 1
ATOM 830 O O . ARG A 1 102 ? 5.558 -23.670 1.054 1.00 61.56 102 ARG A O 1
ATOM 837 N N . PRO A 1 103 ? 6.291 -23.545 3.178 1.00 57.03 103 PRO A N 1
ATOM 838 C CA . PRO A 1 103 ? 5.101 -24.183 3.717 1.00 57.03 103 PRO A CA 1
ATOM 839 C C . PRO A 1 103 ? 3.862 -23.348 3.345 1.00 57.03 103 PRO A C 1
ATOM 841 O O . PRO A 1 103 ? 3.914 -22.116 3.451 1.00 57.03 103 PRO A O 1
ATOM 844 N N . PRO A 1 104 ? 2.757 -23.981 2.908 1.00 55.50 104 PRO A N 1
ATOM 845 C CA . PRO A 1 104 ? 1.522 -23.300 2.538 1.00 55.50 104 PRO A CA 1
ATOM 846 C C . PRO A 1 104 ? 0.802 -22.803 3.798 1.00 55.50 104 PRO A C 1
ATOM 848 O O . PRO A 1 104 ? -0.220 -23.340 4.210 1.00 55.50 104 PRO A O 1
ATOM 851 N N . ALA A 1 105 ? 1.351 -21.780 4.442 1.00 52.94 105 ALA A N 1
ATOM 852 C CA . ALA A 1 105 ? 0.643 -21.017 5.452 1.00 52.94 105 ALA A CA 1
ATOM 853 C C . ALA A 1 105 ? -0.017 -19.814 4.758 1.00 52.94 105 ALA A C 1
ATOM 855 O O . ALA A 1 105 ? 0.678 -19.081 4.047 1.00 52.94 105 ALA A O 1
ATOM 856 N N . PRO A 1 106 ? -1.331 -19.582 4.929 1.00 55.31 106 PRO A N 1
ATOM 857 C CA . PRO A 1 106 ? -1.934 -18.342 4.469 1.00 55.31 106 PRO A CA 1
ATOM 858 C C . PRO A 1 106 ? -1.206 -17.157 5.111 1.00 55.31 106 PRO A C 1
ATOM 860 O O . PRO A 1 106 ? -0.904 -17.168 6.309 1.00 55.31 106 PRO A O 1
ATOM 863 N N . LEU A 1 107 ? -0.925 -16.122 4.318 1.00 58.59 107 LEU A N 1
ATOM 864 C CA . LEU A 1 107 ? -0.274 -14.914 4.832 1.00 58.59 107 LEU A CA 1
ATOM 865 C C . LEU A 1 107 ? -1.142 -14.224 5.873 1.00 58.59 107 LEU A C 1
ATOM 867 O O . LEU A 1 107 ? -0.639 -13.735 6.885 1.00 58.59 107 LEU A O 1
ATOM 871 N N . ARG A 1 108 ? -2.463 -14.262 5.676 1.00 54.66 108 ARG A N 1
ATOM 872 C CA . ARG A 1 108 ? -3.432 -13.953 6.725 1.00 54.66 108 ARG A CA 1
ATOM 873 C C . ARG A 1 108 ? -3.640 -15.177 7.619 1.00 54.66 108 ARG A C 1
ATOM 875 O O . ARG A 1 108 ? -4.685 -15.812 7.608 1.00 54.66 108 ARG A O 1
ATOM 882 N N . THR A 1 109 ? -2.614 -15.497 8.399 1.00 45.50 109 THR A N 1
ATOM 883 C CA . THR A 1 109 ? -2.741 -16.214 9.682 1.00 45.50 109 THR A CA 1
ATOM 884 C C . THR A 1 109 ? -2.782 -15.236 10.859 1.00 45.50 109 THR A C 1
ATOM 886 O O . THR A 1 109 ? -3.125 -15.623 11.973 1.00 45.50 109 THR A O 1
ATOM 889 N N . ARG A 1 110 ? -2.466 -13.951 10.626 1.00 52.28 110 ARG A N 1
ATOM 890 C CA . ARG A 1 110 ? -2.579 -12.893 11.636 1.00 52.28 110 ARG A CA 1
ATOM 891 C C . ARG A 1 110 ? -4.050 -12.688 11.972 1.00 52.28 110 ARG A C 1
ATOM 893 O O . ARG A 1 110 ? -4.819 -12.258 11.115 1.00 52.28 110 ARG A O 1
ATOM 900 N N . GLY A 1 111 ? -4.411 -13.029 13.209 1.00 59.38 111 GLY A N 1
ATOM 901 C CA . GLY A 1 111 ? -5.761 -12.876 13.731 1.00 59.38 111 GLY A CA 1
ATOM 902 C C . GLY A 1 111 ? -6.279 -11.482 13.418 1.00 59.38 111 GLY A C 1
ATOM 903 O O . GLY A 1 111 ? -5.642 -10.478 13.743 1.00 59.38 111 GLY A O 1
ATOM 904 N N . PHE A 1 112 ? -7.412 -11.418 12.731 1.00 71.06 112 PHE A N 1
ATOM 905 C CA . PHE A 1 112 ? -8.116 -10.161 12.609 1.00 71.06 112 PHE A CA 1
ATOM 906 C C . PHE A 1 112 ? -8.399 -9.638 14.016 1.00 71.06 112 PHE A C 1
ATOM 908 O O . PHE A 1 112 ? -8.849 -10.381 14.890 1.00 71.06 112 PHE A O 1
ATOM 915 N N . SER A 1 113 ? -8.126 -8.359 14.242 1.00 77.31 113 SER A N 1
ATOM 916 C CA . SER A 1 113 ? -8.592 -7.701 15.452 1.00 77.31 113 SER A CA 1
ATOM 917 C C . SER A 1 113 ? -10.061 -7.369 15.252 1.00 77.31 113 SER A C 1
ATOM 919 O O . SER A 1 113 ? -10.407 -6.562 14.388 1.00 77.31 113 SER A O 1
ATOM 921 N N . VAL A 1 114 ? -10.911 -8.023 16.040 1.00 82.19 114 VAL A N 1
ATOM 922 C CA . VAL A 1 114 ? -12.342 -7.729 16.129 1.00 82.19 114 VAL A CA 1
ATOM 923 C C . VAL A 1 114 ? -12.567 -6.933 17.407 1.00 82.19 114 VAL A C 1
ATOM 925 O O . VAL A 1 114 ? -12.327 -7.431 18.505 1.00 82.19 114 VAL A O 1
ATOM 928 N N . LEU A 1 115 ? -13.015 -5.685 17.282 1.00 83.50 115 LEU A N 1
ATOM 929 C CA . LEU A 1 115 ? -13.340 -4.827 18.420 1.00 83.50 115 LEU A CA 1
ATOM 930 C C . LEU A 1 115 ? -14.740 -4.243 18.249 1.00 83.50 115 LEU A C 1
ATOM 932 O O . LEU A 1 115 ? -14.923 -3.154 17.709 1.00 83.50 115 LEU A O 1
ATOM 936 N N . GLY A 1 116 ? -15.731 -4.971 18.767 1.00 85.06 116 GLY A N 1
ATOM 937 C CA . GLY A 1 116 ? -17.138 -4.662 18.527 1.00 85.06 116 GLY A CA 1
ATOM 938 C C . GLY A 1 116 ? -17.490 -4.949 17.072 1.00 85.06 116 GLY A C 1
ATOM 939 O O . GLY A 1 116 ? -17.307 -6.067 16.607 1.00 85.06 116 GLY A O 1
ATOM 940 N N . ASP A 1 117 ? -17.953 -3.926 16.364 1.00 87.62 117 ASP A N 1
ATOM 941 C CA . ASP A 1 117 ? -18.311 -3.968 14.945 1.00 87.62 117 ASP A CA 1
ATOM 942 C C . ASP A 1 117 ? -17.154 -3.566 14.013 1.00 87.62 117 ASP A C 1
ATOM 944 O O . ASP A 1 117 ? -17.347 -3.438 12.806 1.00 87.62 117 ASP A O 1
ATOM 948 N N . VAL A 1 118 ? -15.951 -3.353 14.557 1.00 90.94 118 VAL A N 1
ATOM 949 C CA . VAL A 1 118 ? -14.761 -3.006 13.775 1.00 90.94 118 VAL A CA 1
ATOM 950 C C . VAL A 1 118 ? -13.870 -4.227 13.586 1.00 90.94 118 VAL A C 1
ATOM 952 O O . VAL A 1 118 ? -13.447 -4.853 14.559 1.00 90.94 118 VAL A O 1
ATOM 955 N N . LEU A 1 119 ? -13.523 -4.506 12.334 1.00 88.81 119 LEU A N 1
ATOM 956 C CA . LEU A 1 119 ? -12.595 -5.546 11.916 1.00 88.81 119 LEU A CA 1
ATOM 957 C C . LEU A 1 119 ? -11.409 -4.903 11.186 1.00 88.81 119 LEU A C 1
ATOM 959 O O . LEU A 1 119 ? -11.578 -4.147 10.229 1.00 88.81 119 LEU A O 1
ATOM 963 N N . PHE A 1 120 ? -10.190 -5.196 11.630 1.00 87.62 120 PHE A N 1
ATOM 964 C CA . PHE A 1 120 ? -8.973 -4.724 10.968 1.00 87.62 120 PHE A CA 1
ATOM 965 C C . PHE A 1 120 ? -7.800 -5.681 11.186 1.00 87.62 120 PHE A C 1
ATOM 967 O O . PHE A 1 120 ? -7.795 -6.507 12.096 1.00 87.62 120 PHE A O 1
ATOM 974 N N . THR A 1 121 ? -6.767 -5.537 10.362 1.00 80.06 121 THR A N 1
ATOM 975 C CA . THR A 1 121 ? -5.449 -6.151 10.581 1.00 80.06 121 THR A CA 1
ATOM 976 C C . THR A 1 121 ? -4.427 -5.052 10.856 1.00 80.06 121 THR A C 1
ATOM 978 O O . THR A 1 121 ? -4.677 -3.891 10.534 1.00 80.06 121 THR A O 1
ATOM 981 N N . GLU A 1 122 ? -3.276 -5.354 11.455 1.00 73.50 122 GLU A N 1
ATOM 982 C CA . GLU A 1 122 ? -2.270 -4.325 11.773 1.00 73.50 122 GLU A CA 1
ATOM 983 C C . GLU A 1 122 ? -1.685 -3.641 10.526 1.00 73.50 122 GLU A C 1
ATOM 985 O O . GLU A 1 122 ? -1.465 -2.427 10.532 1.00 73.50 122 GLU A O 1
ATOM 990 N N . ASP A 1 123 ? -1.538 -4.378 9.424 1.00 71.94 123 ASP A N 1
ATOM 991 C CA . ASP A 1 123 ? -0.787 -3.928 8.245 1.00 71.94 123 ASP A CA 1
ATOM 992 C C . ASP A 1 123 ? -1.654 -3.349 7.116 1.00 71.94 123 ASP A C 1
ATOM 994 O O . ASP A 1 123 ? -1.142 -2.614 6.262 1.00 71.94 123 ASP A O 1
ATOM 998 N N . ASP A 1 124 ? -2.957 -3.649 7.111 1.00 77.56 124 ASP A N 1
ATOM 999 C CA . ASP A 1 124 ? -3.884 -3.205 6.066 1.00 77.56 124 ASP A CA 1
ATOM 1000 C C . ASP A 1 124 ? -4.399 -1.788 6.340 1.00 77.56 124 ASP A C 1
ATOM 1002 O O . ASP A 1 124 ? -4.731 -1.432 7.469 1.00 77.56 124 ASP A O 1
ATOM 1006 N N . SER A 1 125 ? -4.443 -0.933 5.325 1.00 84.12 125 SER A N 1
ATOM 1007 C CA . SER A 1 125 ? -5.015 0.406 5.476 1.00 84.12 125 SER A CA 1
ATOM 1008 C C . SER A 1 125 ? -6.534 0.421 5.312 1.00 84.12 125 SER A C 1
ATOM 1010 O O . SER A 1 125 ? -7.154 1.440 5.600 1.00 84.12 125 SER A O 1
ATOM 1012 N N . THR A 1 126 ? -7.133 -0.687 4.886 1.00 85.81 126 THR A N 1
ATOM 1013 C CA . THR A 1 126 ? -8.583 -0.866 4.876 1.00 85.81 126 THR A CA 1
ATOM 1014 C C . THR A 1 126 ? -9.055 -1.402 6.223 1.00 85.81 126 THR A C 1
ATOM 1016 O O . THR A 1 126 ? -8.445 -2.299 6.809 1.00 85.81 126 THR A O 1
ATOM 1019 N N . VAL A 1 127 ? -10.143 -0.830 6.730 1.00 90.69 127 VAL A N 1
ATOM 1020 C CA . VAL A 1 127 ? -10.831 -1.293 7.939 1.00 90.69 127 VAL A CA 1
ATOM 1021 C C . VAL A 1 127 ? -12.281 -1.582 7.596 1.00 90.69 127 VAL A C 1
ATOM 1023 O O . VAL A 1 127 ? -12.844 -0.925 6.727 1.00 90.69 127 VAL A O 1
ATOM 1026 N N . ILE A 1 128 ? -12.888 -2.547 8.271 1.00 89.69 128 ILE A N 1
ATOM 1027 C CA . ILE A 1 128 ? -14.306 -2.859 8.122 1.00 89.69 128 ILE A CA 1
ATOM 1028 C C . ILE A 1 128 ? -15.021 -2.365 9.376 1.00 89.69 128 ILE A C 1
ATOM 1030 O O . ILE A 1 128 ? -14.596 -2.681 10.485 1.00 89.69 128 ILE A O 1
ATOM 1034 N N . VAL A 1 129 ? -16.072 -1.565 9.213 1.00 91.38 129 VAL A N 1
ATOM 1035 C CA . VAL A 1 129 ? -16.912 -1.070 10.314 1.00 91.38 129 VAL A CA 1
ATOM 1036 C C . VAL A 1 129 ? -18.352 -1.417 9.989 1.00 91.38 129 VAL A C 1
ATOM 1038 O O . VAL A 1 129 ? -18.853 -0.983 8.958 1.00 91.38 129 VAL A O 1
ATOM 1041 N N . ASP A 1 130 ? -18.996 -2.210 10.842 1.00 88.88 130 ASP A N 1
ATOM 1042 C CA . ASP A 1 130 ? -20.377 -2.669 10.644 1.00 88.88 130 ASP A CA 1
ATOM 1043 C C . ASP A 1 130 ? -20.587 -3.301 9.251 1.00 88.88 130 ASP A C 1
ATOM 1045 O O . ASP A 1 130 ? -21.501 -2.971 8.500 1.00 88.88 130 ASP A O 1
ATOM 1049 N N . GLY A 1 131 ? -19.629 -4.138 8.835 1.00 84.25 131 GLY A N 1
ATOM 1050 C CA . GLY A 1 131 ? -19.617 -4.781 7.515 1.00 84.25 131 GLY A CA 1
ATOM 1051 C C . GLY A 1 131 ? -19.231 -3.876 6.336 1.00 84.25 131 GLY A C 1
ATOM 1052 O O . GLY A 1 131 ? -19.017 -4.385 5.239 1.00 84.25 131 GLY A O 1
ATOM 1053 N N . CYS A 1 132 ? -19.075 -2.564 6.533 1.00 85.50 132 CYS A N 1
ATOM 1054 C CA . CYS A 1 132 ? -18.659 -1.636 5.481 1.00 85.50 132 CYS A CA 1
ATOM 1055 C C . CYS A 1 132 ? -17.132 -1.562 5.370 1.00 85.50 132 CYS A C 1
ATOM 1057 O O . CYS A 1 132 ? -16.463 -1.164 6.324 1.00 85.50 132 CYS A O 1
ATOM 1059 N N . GLU A 1 133 ? -16.577 -1.875 4.197 1.00 89.00 133 GLU A N 1
ATOM 1060 C CA . GLU A 1 133 ? -15.160 -1.646 3.899 1.00 89.00 133 GLU A CA 1
ATOM 1061 C C . GLU A 1 133 ? -14.863 -0.151 3.720 1.00 89.00 133 GLU A C 1
ATOM 1063 O O . GLU A 1 133 ? -15.445 0.530 2.877 1.00 89.00 133 GLU A O 1
ATOM 1068 N N . ILE A 1 134 ? -13.918 0.360 4.508 1.00 91.44 134 ILE A N 1
ATOM 1069 C CA . ILE A 1 134 ? -13.507 1.762 4.509 1.00 91.44 134 ILE A CA 1
ATOM 1070 C C . ILE A 1 134 ? -12.008 1.836 4.195 1.00 91.44 134 ILE A C 1
ATOM 1072 O O . ILE A 1 134 ? -11.174 1.541 5.063 1.00 91.44 134 ILE A O 1
ATOM 1076 N N . PRO A 1 135 ? -11.625 2.251 2.975 1.00 87.06 135 PRO A N 1
ATOM 1077 C CA . PRO A 1 135 ? -10.226 2.450 2.632 1.00 87.06 135 PRO A CA 1
ATOM 1078 C C . PRO A 1 135 ? -9.697 3.719 3.311 1.00 87.06 135 PRO A C 1
ATOM 1080 O O . PRO A 1 135 ? -10.163 4.831 3.056 1.00 87.06 135 PRO A O 1
ATOM 1083 N N . LEU A 1 136 ? -8.686 3.572 4.166 1.00 89.25 136 LEU A N 1
ATOM 1084 C CA . LEU A 1 136 ? -7.984 4.691 4.793 1.00 89.25 136 LEU A CA 1
ATOM 1085 C C . LEU A 1 136 ? -6.583 4.844 4.188 1.00 89.25 136 LEU A C 1
ATOM 1087 O O . LEU A 1 136 ? -6.037 3.938 3.561 1.00 89.25 136 LEU A O 1
ATOM 1091 N N . ASN A 1 137 ? -5.959 6.006 4.385 1.00 84.75 137 ASN A N 1
ATOM 1092 C CA . ASN A 1 137 ? -4.529 6.138 4.121 1.00 84.75 137 ASN A CA 1
ATOM 1093 C C . ASN A 1 137 ? -3.731 5.554 5.298 1.00 84.75 137 ASN A C 1
ATOM 1095 O O . ASN A 1 137 ? -4.260 5.328 6.381 1.00 84.75 137 ASN A O 1
ATOM 1099 N N . HIS A 1 138 ? -2.431 5.332 5.115 1.00 81.06 138 HIS A N 1
ATOM 1100 C CA . HIS A 1 138 ? -1.601 4.677 6.132 1.00 81.06 138 HIS A CA 1
ATOM 1101 C C . HIS A 1 138 ? -1.623 5.369 7.504 1.00 81.06 138 HIS A C 1
ATOM 1103 O O . HIS A 1 138 ? -1.608 4.708 8.539 1.00 81.06 138 HIS A O 1
ATOM 1109 N N . THR A 1 139 ? -1.607 6.702 7.521 1.00 84.69 139 THR A N 1
ATOM 1110 C CA . THR A 1 139 ? -1.566 7.474 8.764 1.00 84.69 139 THR A CA 1
ATOM 1111 C C . THR A 1 139 ? -2.932 7.482 9.437 1.00 84.69 139 THR A C 1
ATOM 1113 O O . THR A 1 139 ? -3.014 7.255 10.640 1.00 84.69 139 THR A O 1
ATOM 1116 N N . THR A 1 140 ? -4.010 7.685 8.676 1.00 90.00 140 THR A N 1
ATOM 1117 C CA . THR A 1 140 ? -5.372 7.658 9.219 1.00 90.00 140 THR A CA 1
ATOM 1118 C C . THR A 1 140 ? -5.779 6.260 9.669 1.00 90.00 140 THR A C 1
ATOM 1120 O O . THR A 1 140 ? -6.402 6.147 10.719 1.00 90.00 140 THR A O 1
ATOM 1123 N N . ALA A 1 141 ? -5.344 5.207 8.972 1.00 89.25 141 ALA A N 1
ATOM 1124 C CA . ALA A 1 141 ? -5.506 3.821 9.406 1.00 89.25 141 ALA A CA 1
ATOM 1125 C C . ALA A 1 141 ? -4.801 3.562 10.744 1.00 89.25 141 ALA A C 1
ATOM 1127 O O . ALA A 1 141 ? -5.422 3.043 11.664 1.00 89.25 141 ALA A O 1
ATOM 1128 N N . ALA A 1 142 ? -3.532 3.962 10.884 1.00 87.44 142 ALA A N 1
ATOM 1129 C CA . ALA A 1 142 ? -2.785 3.778 12.130 1.00 87.44 142 ALA A CA 1
ATOM 1130 C C . ALA A 1 142 ? -3.446 4.507 13.313 1.00 87.44 142 ALA A C 1
ATOM 1132 O O . ALA A 1 142 ? -3.662 3.906 14.363 1.00 87.44 142 ALA A O 1
ATOM 1133 N N . MET A 1 143 ? -3.846 5.770 13.121 1.00 91.31 143 MET A N 1
ATOM 1134 C CA . MET A 1 143 ? -4.574 6.525 14.147 1.00 91.31 143 MET A CA 1
ATOM 1135 C C . MET A 1 143 ? -5.917 5.879 14.495 1.00 91.31 143 MET A C 1
ATOM 1137 O O . MET A 1 143 ? -6.274 5.811 15.666 1.00 91.31 143 MET A O 1
ATOM 1141 N N . PHE A 1 144 ? -6.672 5.417 13.495 1.00 93.94 144 PHE A N 1
ATOM 1142 C CA . PHE A 1 144 ? -7.969 4.790 13.722 1.00 93.94 144 PHE A CA 1
ATOM 1143 C C . PHE A 1 144 ? -7.833 3.495 14.520 1.00 93.94 144 PHE A C 1
ATOM 1145 O O . PHE A 1 144 ? -8.515 3.337 15.525 1.00 93.94 144 PHE A O 1
ATOM 1152 N N . LYS A 1 145 ? -6.903 2.612 14.141 1.00 91.62 145 LYS A N 1
ATOM 1153 C CA . LYS A 1 145 ? -6.633 1.367 14.875 1.00 91.62 145 LYS A CA 1
ATOM 1154 C C . LYS A 1 145 ? -6.238 1.644 16.317 1.00 91.62 145 LYS A C 1
ATOM 1156 O O . LYS A 1 145 ? -6.800 1.035 17.216 1.00 91.62 145 LYS A O 1
ATOM 1161 N N . LEU A 1 146 ? -5.358 2.618 16.541 1.00 91.62 146 LEU A N 1
ATOM 1162 C CA . LEU A 1 146 ? -4.959 3.029 17.883 1.00 91.62 146 LEU A CA 1
ATOM 1163 C C . LEU A 1 146 ? -6.153 3.528 18.715 1.00 91.62 146 LEU A C 1
ATOM 1165 O O . LEU A 1 146 ? -6.290 3.161 19.881 1.00 91.62 146 LEU A O 1
ATOM 1169 N N . LEU A 1 147 ? -7.030 4.343 18.121 1.00 94.25 147 LEU A N 1
ATOM 1170 C CA . LEU A 1 147 ? -8.250 4.823 18.773 1.00 94.25 147 LEU A CA 1
ATOM 1171 C C . LEU A 1 147 ? -9.217 3.674 19.096 1.00 94.25 147 LEU A C 1
ATOM 1173 O O . LEU A 1 147 ? -9.773 3.647 20.188 1.00 94.25 147 LEU A O 1
ATOM 1177 N N . VAL A 1 148 ? -9.398 2.721 18.179 1.00 93.19 148 VAL A N 1
ATOM 1178 C CA . VAL A 1 148 ? -10.283 1.557 18.358 1.00 93.19 148 VAL A CA 1
ATOM 1179 C C . VAL A 1 148 ? -9.725 0.585 19.403 1.00 93.19 148 VAL A C 1
ATOM 1181 O O . VAL A 1 148 ? -10.476 0.109 20.250 1.00 93.19 148 VAL A O 1
ATOM 1184 N N . GLN A 1 149 ? -8.412 0.340 19.408 1.00 90.31 149 GLN A N 1
ATOM 1185 C CA . GLN A 1 149 ? -7.721 -0.461 20.431 1.00 90.31 149 GLN A CA 1
ATOM 1186 C C . GLN A 1 149 ? -7.860 0.140 21.836 1.00 90.31 149 GLN A C 1
ATOM 1188 O O . GLN A 1 149 ? -7.846 -0.591 22.819 1.00 90.31 149 GLN A O 1
ATOM 1193 N N . ASN A 1 150 ? -8.043 1.459 21.925 1.00 91.56 150 ASN A N 1
ATOM 1194 C CA . ASN A 1 150 ? -8.282 2.196 23.166 1.00 91.56 150 ASN A CA 1
ATOM 1195 C C . ASN A 1 150 ? -9.735 2.697 23.263 1.00 91.56 150 ASN A C 1
ATOM 1197 O O . ASN A 1 150 ? -9.991 3.759 23.833 1.00 91.56 150 ASN A O 1
ATOM 1201 N N . ALA A 1 151 ? -10.694 1.971 22.675 1.00 91.69 151 ALA A N 1
ATOM 1202 C CA . ALA A 1 151 ? -12.100 2.365 22.682 1.00 91.69 151 ALA A CA 1
ATOM 1203 C C . ALA A 1 151 ? -12.603 2.633 24.110 1.00 91.69 151 ALA A C 1
ATOM 1205 O O . ALA A 1 151 ? -12.362 1.849 25.024 1.00 91.69 151 ALA A O 1
ATOM 1206 N N . GLY A 1 152 ? -13.321 3.743 24.291 1.00 89.56 152 GLY A N 1
ATOM 1207 C CA . GLY A 1 152 ? -13.796 4.197 25.603 1.00 89.56 152 GLY A CA 1
ATOM 1208 C C . GLY A 1 152 ? -12.761 4.948 26.450 1.00 89.56 152 GLY A C 1
ATOM 1209 O O . GLY A 1 152 ? -13.137 5.525 27.467 1.00 89.56 152 GLY A O 1
ATOM 1210 N N . THR A 1 153 ? -11.500 5.022 26.014 1.00 93.38 153 THR A N 1
ATOM 1211 C CA . THR A 1 153 ? -10.430 5.752 26.706 1.00 93.38 153 THR A CA 1
ATOM 1212 C C . THR A 1 153 ? -9.946 6.932 25.865 1.00 93.38 153 THR A C 1
ATOM 1214 O O . THR A 1 153 ? -9.845 6.862 24.638 1.00 93.38 153 THR A O 1
ATOM 1217 N N . ILE A 1 154 ? -9.624 8.051 26.520 1.00 94.50 154 ILE A N 1
ATOM 1218 C CA . ILE A 1 154 ? -9.046 9.216 25.843 1.00 94.50 154 ILE A CA 1
ATOM 1219 C C . ILE A 1 154 ? -7.604 8.888 25.446 1.00 94.50 154 ILE A C 1
ATOM 1221 O O . ILE A 1 154 ? -6.736 8.748 26.304 1.00 94.50 154 ILE A O 1
ATOM 1225 N N . VAL A 1 155 ? -7.340 8.836 24.142 1.00 93.69 155 VAL A N 1
ATOM 1226 C CA . VAL A 1 155 ? -5.991 8.720 23.591 1.00 93.69 155 VAL A CA 1
ATOM 1227 C C . VAL A 1 155 ? -5.357 10.114 23.529 1.00 93.69 155 VAL A C 1
ATOM 1229 O O . VAL A 1 155 ? -5.896 11.002 22.850 1.00 93.69 155 VAL A O 1
ATOM 1232 N N . PRO A 1 156 ? -4.213 10.337 24.206 1.00 90.88 156 PRO A N 1
ATOM 1233 C CA . PRO A 1 156 ? -3.535 11.626 24.204 1.00 90.88 156 PRO A CA 1
ATOM 1234 C C . PRO A 1 156 ? -3.079 12.056 22.808 1.00 90.88 156 PRO A C 1
ATOM 1236 O O . PRO A 1 156 ? -2.680 11.241 21.973 1.00 90.88 156 PRO A O 1
ATOM 1239 N N . ARG A 1 157 ? -3.058 13.373 22.573 1.00 88.62 157 ARG A N 1
ATOM 1240 C CA . ARG A 1 157 ? -2.600 13.960 21.298 1.00 88.62 157 ARG A CA 1
ATOM 1241 C C . ARG A 1 157 ? -1.166 13.552 20.946 1.00 88.62 157 ARG A C 1
ATOM 1243 O O . ARG A 1 157 ? -0.893 13.283 19.782 1.00 88.62 157 ARG A O 1
ATOM 1250 N N . SER A 1 158 ? -0.291 13.465 21.948 1.00 84.56 158 SER A N 1
ATOM 1251 C CA . SER A 1 158 ? 1.108 13.041 21.806 1.00 84.56 158 SER A CA 1
ATOM 1252 C C . SER A 1 158 ? 1.257 11.609 21.292 1.00 84.56 158 SER A C 1
ATOM 1254 O O . SER A 1 158 ? 2.195 11.308 20.565 1.00 84.56 158 SER A O 1
ATOM 1256 N N . LEU A 1 159 ? 0.324 10.720 21.633 1.00 83.62 159 LEU A N 1
ATOM 1257 C CA . LEU A 1 159 ? 0.363 9.323 21.207 1.00 83.62 159 LEU A CA 1
ATOM 1258 C C . LEU A 1 159 ? -0.134 9.185 19.758 1.00 83.62 159 LEU A C 1
ATOM 1260 O O . LEU A 1 159 ? 0.418 8.427 18.962 1.00 83.62 159 LEU A O 1
ATOM 1264 N N . LEU A 1 160 ? -1.112 10.005 19.368 1.00 84.19 160 LEU A N 1
ATOM 1265 C CA . LEU A 1 160 ? -1.601 10.066 17.988 1.00 84.19 160 LEU A CA 1
ATOM 1266 C C . LEU A 1 160 ? -0.582 10.690 17.027 1.00 84.19 160 LEU A C 1
ATOM 1268 O O . LEU A 1 160 ? -0.498 10.265 15.875 1.00 84.19 160 LEU A O 1
ATOM 1272 N N . THR A 1 161 ? 0.233 11.652 17.474 1.00 78.62 161 THR A N 1
ATOM 1273 C CA . THR A 1 161 ? 1.299 12.212 16.625 1.00 78.62 161 THR A CA 1
ATOM 1274 C C . THR A 1 161 ? 2.400 11.195 16.313 1.00 78.62 161 THR A C 1
ATOM 1276 O O . THR A 1 161 ? 2.995 11.286 15.237 1.00 78.62 161 THR A O 1
ATOM 1279 N N . CYS A 1 162 ? 2.604 10.176 17.158 1.00 70.50 162 CYS A N 1
ATOM 1280 C CA . CYS A 1 162 ? 3.532 9.066 16.902 1.00 70.50 162 CYS A CA 1
ATOM 1281 C C . CYS A 1 162 ? 3.108 8.153 15.737 1.00 70.50 162 CYS A C 1
ATOM 1283 O O . CYS A 1 162 ? 3.949 7.461 15.171 1.00 70.50 162 CYS A O 1
ATOM 1285 N N . CYS A 1 163 ? 1.843 8.190 15.297 1.00 66.69 163 CYS A N 1
ATOM 1286 C CA . CYS A 1 163 ? 1.379 7.436 14.121 1.00 66.69 163 CYS A CA 1
ATOM 1287 C C . CYS A 1 163 ? 1.929 7.987 12.784 1.00 66.69 163 CYS A C 1
ATOM 1289 O O . CYS A 1 163 ? 1.607 7.481 11.703 1.00 66.69 163 CYS A O 1
ATOM 1291 N N . ARG A 1 164 ? 2.741 9.053 12.826 1.00 64.62 164 ARG A N 1
ATOM 1292 C CA . ARG A 1 164 ? 3.327 9.713 11.657 1.00 64.62 164 ARG A CA 1
ATOM 1293 C C . ARG A 1 164 ? 4.710 9.153 11.340 1.00 64.62 164 ARG A C 1
ATOM 1295 O O . ARG A 1 164 ? 5.599 9.106 12.182 1.00 64.62 164 ARG A O 1
ATOM 1302 N N . PHE A 1 165 ? 4.939 8.855 10.064 1.00 51.66 165 PHE A N 1
ATOM 1303 C CA . PHE A 1 165 ? 6.293 8.672 9.551 1.00 51.66 165 PHE A CA 1
ATOM 1304 C C . PHE A 1 165 ? 6.984 10.041 9.439 1.00 51.66 165 PHE A C 1
ATOM 1306 O O . PHE A 1 165 ? 6.572 10.868 8.627 1.00 51.66 165 PHE A O 1
ATOM 1313 N N . GLY A 1 166 ? 8.042 10.270 10.224 1.00 49.00 166 GLY A N 1
ATOM 1314 C CA . GLY A 1 166 ? 8.899 11.458 10.107 1.00 49.00 166 GLY A CA 1
ATOM 1315 C C . GLY A 1 166 ? 8.579 12.611 11.068 1.00 49.00 166 GLY A C 1
ATOM 1316 O O . GLY A 1 166 ? 8.279 13.714 10.625 1.00 49.00 166 GLY A O 1
ATOM 1317 N N . GLY A 1 167 ? 8.662 12.354 12.377 1.00 44.06 167 GLY A N 1
ATOM 1318 C CA . GLY A 1 167 ? 9.305 13.218 13.387 1.00 44.06 167 GLY A CA 1
ATOM 1319 C C . GLY A 1 167 ? 8.805 14.639 13.692 1.00 44.06 167 GLY A C 1
ATOM 1320 O O . GLY A 1 167 ? 9.273 15.206 14.672 1.00 44.06 167 GLY A O 1
ATOM 1321 N N . GLN A 1 168 ? 7.892 15.252 12.935 1.00 50.81 168 GLN A N 1
ATOM 1322 C CA . GLN A 1 168 ? 7.460 16.624 13.242 1.00 50.81 168 GLN A CA 1
ATOM 1323 C C . GLN A 1 168 ? 6.172 16.665 14.069 1.00 50.81 168 GLN A C 1
ATOM 1325 O O . GLN A 1 168 ? 5.073 16.446 13.553 1.00 50.81 168 GLN A O 1
ATOM 1330 N N . ASN A 1 169 ? 6.317 17.005 15.352 1.00 54.91 169 ASN A N 1
ATOM 1331 C CA . ASN A 1 169 ? 5.229 17.323 16.276 1.00 54.91 169 ASN A CA 1
ATOM 1332 C C . ASN A 1 169 ? 4.587 18.663 15.870 1.00 54.91 169 ASN A C 1
ATOM 1334 O O . ASN A 1 169 ? 5.046 19.729 16.260 1.00 54.91 169 ASN A O 1
ATOM 1338 N N . ASN A 1 170 ? 3.541 18.617 15.043 1.00 64.94 170 ASN A N 1
ATOM 1339 C CA . ASN A 1 170 ? 2.745 19.796 14.704 1.00 64.94 170 ASN A CA 1
ATOM 1340 C C . ASN A 1 170 ? 1.270 19.514 15.017 1.00 64.94 170 ASN A C 1
ATOM 1342 O O . ASN A 1 170 ? 0.645 18.659 14.385 1.00 64.94 170 ASN A O 1
ATOM 1346 N N . GLU A 1 171 ? 0.721 20.227 16.001 1.00 61.94 171 GLU A N 1
ATOM 1347 C CA . GLU A 1 171 ? -0.647 20.041 16.490 1.00 61.94 171 GLU A CA 1
ATOM 1348 C C . GLU A 1 171 ? -1.726 20.403 15.461 1.00 61.94 171 GLU A C 1
ATOM 1350 O O . GLU A 1 171 ? -2.782 19.763 15.429 1.00 61.94 171 GLU A O 1
ATOM 1355 N N . LEU A 1 172 ? -1.460 21.391 14.598 1.00 65.06 172 LEU A N 1
ATOM 1356 C CA . LEU A 1 172 ? -2.354 21.770 13.497 1.00 65.06 172 LEU A CA 1
ATOM 1357 C C . LEU A 1 172 ? -2.516 20.608 12.512 1.00 65.06 172 LEU A C 1
ATOM 1359 O O . LEU A 1 172 ? -3.616 20.330 12.037 1.00 65.06 172 LEU A O 1
ATOM 1363 N N . CYS A 1 173 ? -1.432 19.865 12.277 1.00 76.81 173 CYS A N 1
ATOM 1364 C CA . CYS A 1 173 ? -1.440 18.702 11.399 1.00 76.81 173 CYS A CA 1
ATOM 1365 C C . CYS A 1 173 ? -2.308 17.564 11.964 1.00 76.81 173 CYS A C 1
ATOM 1367 O O . CYS A 1 173 ? -3.051 16.944 11.206 1.00 76.81 173 CYS A O 1
ATOM 1369 N N . LEU A 1 174 ? -2.302 17.336 13.285 1.00 84.38 174 LEU A N 1
ATOM 1370 C CA . LEU A 1 174 ? -3.143 16.307 13.913 1.00 84.38 174 LEU A CA 1
ATOM 1371 C C . LEU A 1 174 ? -4.640 16.598 13.727 1.00 84.38 174 LEU A C 1
ATOM 1373 O O . LEU A 1 174 ? -5.410 15.698 13.404 1.00 84.38 174 LEU A O 1
ATOM 1377 N N . ASN A 1 175 ? -5.065 17.851 13.906 1.00 87.12 175 ASN A N 1
ATOM 1378 C CA . ASN A 1 175 ? -6.477 18.217 13.745 1.00 87.12 175 ASN A CA 1
ATOM 1379 C C . ASN A 1 175 ? -6.950 18.018 12.299 1.00 87.12 175 ASN A C 1
ATOM 1381 O O . ASN A 1 175 ? -8.045 17.500 12.083 1.00 87.12 175 ASN A O 1
ATOM 1385 N N . ILE A 1 176 ? -6.105 18.369 11.323 1.00 87.50 176 ILE A N 1
ATOM 1386 C CA . ILE A 1 176 ? -6.366 18.107 9.903 1.00 87.50 176 ILE A CA 1
ATOM 1387 C C . ILE A 1 176 ? -6.515 16.601 9.672 1.00 87.50 176 ILE A C 1
ATOM 1389 O O . ILE A 1 176 ? -7.502 16.170 9.091 1.00 87.50 176 ILE A O 1
ATOM 1393 N N . GLN A 1 177 ? -5.592 15.786 10.186 1.00 88.62 177 GLN A N 1
ATOM 1394 C CA . GLN A 1 177 ? -5.617 14.335 9.996 1.00 88.62 177 GLN A CA 1
ATOM 1395 C C . GLN A 1 177 ? -6.833 13.660 10.647 1.00 88.62 177 GLN A C 1
ATOM 1397 O O . GLN A 1 177 ? -7.406 12.747 10.058 1.00 88.62 177 GLN A O 1
ATOM 1402 N N . ILE A 1 178 ? -7.269 14.121 11.823 1.00 92.56 178 ILE A N 1
ATOM 1403 C CA . ILE A 1 178 ? -8.528 13.665 12.432 1.00 92.56 178 ILE A CA 1
ATOM 1404 C C . ILE A 1 178 ? -9.732 14.112 11.595 1.00 92.56 178 ILE A C 1
ATOM 1406 O O . ILE A 1 178 ? -10.693 13.357 11.449 1.00 92.56 178 ILE A O 1
ATOM 1410 N N . GLY A 1 179 ? -9.687 15.317 11.020 1.00 92.50 179 GLY A N 1
ATOM 1411 C CA . GLY A 1 179 ? -10.681 15.787 10.057 1.00 92.50 179 GLY A CA 1
ATOM 1412 C C . GLY A 1 179 ? -10.777 14.875 8.833 1.00 92.50 179 GLY A C 1
ATOM 1413 O O . GLY A 1 179 ? -11.871 14.441 8.485 1.00 92.50 179 GLY A O 1
ATOM 1414 N N . GLU A 1 180 ? -9.641 14.520 8.235 1.00 92.06 180 GLU A N 1
ATOM 1415 C CA . GLU A 1 180 ? -9.564 13.598 7.097 1.00 92.06 180 GLU A CA 1
ATOM 1416 C C . GLU A 1 180 ? -10.024 12.183 7.462 1.00 92.06 180 GLU A C 1
ATOM 1418 O O . GLU A 1 180 ? -10.787 11.576 6.716 1.00 92.06 180 GLU A O 1
ATOM 1423 N N . LEU A 1 181 ? -9.651 11.677 8.642 1.00 94.38 181 LEU A N 1
ATOM 1424 C CA . LEU A 1 181 ? -10.145 10.393 9.139 1.00 94.38 181 LEU A CA 1
ATOM 1425 C C . LEU A 1 181 ? -11.674 10.405 9.288 1.00 94.38 181 LEU A C 1
ATOM 1427 O O . LEU A 1 181 ? -12.345 9.494 8.815 1.00 94.38 181 LEU A O 1
ATOM 1431 N N . ARG A 1 182 ? -12.248 11.459 9.880 1.00 95.38 182 ARG A N 1
ATOM 1432 C CA . ARG A 1 182 ? -13.707 11.622 9.987 1.00 95.38 182 ARG A CA 1
ATOM 1433 C C . ARG A 1 182 ? -14.384 11.713 8.621 1.00 95.38 182 ARG A C 1
ATOM 1435 O O . ARG A 1 182 ? -15.476 11.185 8.466 1.00 95.38 182 ARG A O 1
ATOM 1442 N N . LYS A 1 183 ? -13.773 12.379 7.639 1.00 94.00 183 LYS A N 1
ATOM 1443 C CA . LYS A 1 183 ? -14.309 12.423 6.271 1.00 94.00 183 LYS A CA 1
ATOM 1444 C C . LYS A 1 183 ? -14.312 11.034 5.636 1.00 94.00 183 LYS A C 1
ATOM 1446 O O . LYS A 1 183 ? -15.336 10.638 5.095 1.00 94.00 183 LYS A O 1
ATOM 1451 N N . ALA A 1 184 ? -13.207 10.298 5.753 1.00 93.12 184 ALA A N 1
ATOM 1452 C CA . ALA A 1 184 ? -13.064 8.962 5.179 1.00 93.12 184 ALA A CA 1
ATOM 1453 C C . ALA A 1 184 ? -14.029 7.940 5.804 1.00 93.12 184 ALA A C 1
ATOM 1455 O O . ALA A 1 184 ? -14.602 7.127 5.094 1.00 93.12 184 ALA A O 1
ATOM 1456 N N . LEU A 1 185 ? -14.275 8.036 7.114 1.00 92.75 185 LEU A N 1
ATOM 1457 C CA . LEU A 1 185 ? -15.286 7.240 7.821 1.00 92.75 185 LEU A CA 1
ATOM 1458 C C . LEU A 1 185 ? -16.732 7.549 7.393 1.00 92.75 185 LEU A C 1
ATOM 1460 O O . LEU A 1 185 ? -17.652 6.818 7.749 1.00 92.75 185 LEU A O 1
ATOM 1464 N N . GLY A 1 186 ? -16.958 8.647 6.673 1.00 91.12 186 GLY A N 1
ATOM 1465 C CA . GLY A 1 186 ? -18.283 9.046 6.224 1.00 91.12 186 GLY A CA 1
ATOM 1466 C C . GLY A 1 186 ? -19.216 9.513 7.353 1.00 91.12 186 GLY A C 1
ATOM 1467 O O . GLY A 1 186 ? -18.883 9.473 8.542 1.00 91.12 186 GLY A O 1
ATOM 1468 N N . PRO A 1 187 ? -20.417 10.001 7.000 1.00 90.25 187 PRO A N 1
ATOM 1469 C CA . PRO A 1 187 ? -21.379 10.543 7.961 1.00 90.25 187 PRO A CA 1
ATOM 1470 C C . PRO A 1 187 ? -21.846 9.513 8.997 1.00 90.25 187 PRO A C 1
ATOM 1472 O O . PRO A 1 187 ? -22.146 9.895 10.125 1.00 90.25 187 PRO A O 1
ATOM 1475 N N . GLN A 1 188 ? -21.845 8.230 8.633 1.00 88.62 188 GLN A N 1
ATOM 1476 C CA . GLN A 1 188 ? -22.297 7.126 9.478 1.00 88.62 188 GLN A CA 1
ATOM 1477 C C . GLN A 1 188 ? -21.366 6.899 10.678 1.00 88.62 188 GLN A C 1
ATOM 1479 O O . GLN A 1 188 ? -21.831 6.748 11.806 1.00 88.62 188 GLN A O 1
ATOM 1484 N N . PHE A 1 189 ? -20.045 6.942 10.466 1.00 92.06 189 PHE A N 1
ATOM 1485 C CA . PHE A 1 189 ? -19.076 6.554 11.497 1.00 92.06 189 PHE A CA 1
ATOM 1486 C C . PHE A 1 189 ? -18.238 7.720 12.033 1.00 92.06 189 PHE A C 1
ATOM 1488 O O . PHE A 1 189 ? -17.629 7.599 13.095 1.00 92.06 189 PHE A O 1
ATOM 1495 N N . ARG A 1 190 ? -18.238 8.896 11.385 1.00 92.75 190 ARG A N 1
ATOM 1496 C CA . ARG A 1 190 ? -17.442 10.059 11.835 1.00 92.75 190 ARG A CA 1
ATOM 1497 C C . ARG A 1 190 ? -17.736 10.520 13.262 1.00 92.75 190 ARG A C 1
ATOM 1499 O O . ARG A 1 190 ? -16.844 11.061 13.916 1.00 92.75 190 ARG A O 1
ATOM 1506 N N . GLY A 1 191 ? -18.976 10.340 13.723 1.00 91.00 191 GLY A N 1
ATOM 1507 C CA . GLY A 1 191 ? -19.421 10.726 15.066 1.00 91.00 191 GLY A CA 1
ATOM 1508 C C . GLY A 1 191 ? -18.813 9.871 16.178 1.00 91.00 191 GLY A C 1
ATOM 1509 O O . GLY A 1 191 ? -18.775 10.300 17.325 1.00 91.00 191 GLY A O 1
ATOM 1510 N N . ARG A 1 192 ? -18.271 8.698 15.833 1.00 93.25 192 ARG A N 1
ATOM 1511 C CA . ARG A 1 192 ? -17.632 7.775 16.775 1.00 93.25 192 ARG A CA 1
ATOM 1512 C C . ARG A 1 192 ? -16.274 8.257 17.269 1.00 93.25 192 ARG A C 1
ATOM 1514 O O . ARG A 1 192 ? -15.788 7.768 18.278 1.00 93.25 192 ARG A O 1
ATOM 1521 N N . ILE A 1 193 ? -15.651 9.223 16.592 1.00 94.81 193 ILE A N 1
ATOM 1522 C CA . ILE A 1 193 ? -14.422 9.864 17.069 1.00 94.81 193 ILE A CA 1
ATOM 1523 C C . ILE A 1 193 ? -14.799 11.152 17.794 1.00 94.81 193 ILE A C 1
ATOM 1525 O O . ILE A 1 193 ? -15.103 12.163 17.154 1.00 94.81 193 ILE A O 1
ATOM 1529 N N . VAL A 1 194 ? -14.713 11.145 19.121 1.00 94.56 194 VAL A N 1
ATOM 1530 C CA . VAL A 1 194 ? -15.049 12.284 19.984 1.00 94.56 194 VAL A CA 1
ATOM 1531 C C . VAL A 1 194 ? -13.794 13.075 20.337 1.00 94.56 194 VAL A C 1
ATOM 1533 O O . VAL A 1 194 ? -12.751 12.507 20.661 1.00 94.56 194 VAL A O 1
ATOM 1536 N N . THR A 1 195 ? -13.886 14.403 20.263 1.00 93.88 195 THR A N 1
ATOM 1537 C CA . THR A 1 195 ? -12.809 15.308 20.683 1.00 93.88 195 THR A CA 1
ATOM 1538 C C . THR A 1 195 ? -12.974 15.660 22.157 1.00 93.88 195 THR A C 1
ATOM 1540 O O . THR A 1 195 ? -14.004 16.206 22.540 1.00 93.88 195 THR A O 1
ATOM 1543 N N . PHE A 1 196 ? -11.926 15.469 22.955 1.00 91.12 196 PHE A N 1
ATOM 1544 C CA . PHE A 1 196 ? -11.835 16.016 24.307 1.00 91.12 196 PHE A CA 1
ATOM 1545 C C . PHE A 1 196 ? -10.861 17.191 24.297 1.00 91.12 196 PHE A C 1
ATOM 1547 O O . PHE A 1 196 ? -9.654 17.015 24.098 1.00 91.12 196 PHE A O 1
ATOM 1554 N N . LYS A 1 197 ? -11.396 18.406 24.473 1.00 84.44 197 LYS A N 1
ATOM 1555 C CA . LYS A 1 197 ? -10.642 19.662 24.344 1.00 84.44 197 LYS A CA 1
ATOM 1556 C C . LYS A 1 197 ? -9.374 19.620 25.208 1.00 84.44 197 LYS A C 1
ATOM 1558 O O . LYS A 1 197 ? -9.443 19.292 26.387 1.00 84.44 197 LYS A O 1
ATOM 1563 N N . HIS A 1 198 ? -8.225 19.909 24.594 1.00 81.69 198 HIS A N 1
ATOM 1564 C CA . HIS A 1 198 ? -6.882 19.890 25.205 1.00 81.69 198 HIS A CA 1
ATOM 1565 C C . HIS A 1 198 ? -6.407 18.550 25.801 1.00 81.69 198 HIS A C 1
ATOM 1567 O O . HIS A 1 198 ? -5.291 18.487 26.301 1.00 81.69 198 HIS A O 1
ATOM 1573 N N . LYS A 1 199 ? -7.196 17.471 25.711 1.00 87.12 199 LYS A N 1
ATOM 1574 C CA . LYS A 1 199 ? -6.834 16.152 26.253 1.00 87.12 199 LYS A CA 1
ATOM 1575 C C . LYS A 1 199 ? -6.495 15.151 25.154 1.00 87.12 199 LYS A C 1
ATOM 1577 O O . LYS A 1 199 ? -5.467 14.486 25.223 1.00 87.12 199 LYS A O 1
ATOM 1582 N N . GLY A 1 200 ? -7.312 15.073 24.104 1.00 91.75 200 GLY A N 1
ATOM 1583 C CA . GLY A 1 200 ? -7.114 14.073 23.059 1.00 91.75 200 GLY A CA 1
ATOM 1584 C C . GLY A 1 200 ? -8.384 13.701 22.316 1.00 91.75 200 GLY A C 1
ATOM 1585 O O . GLY A 1 200 ? -9.30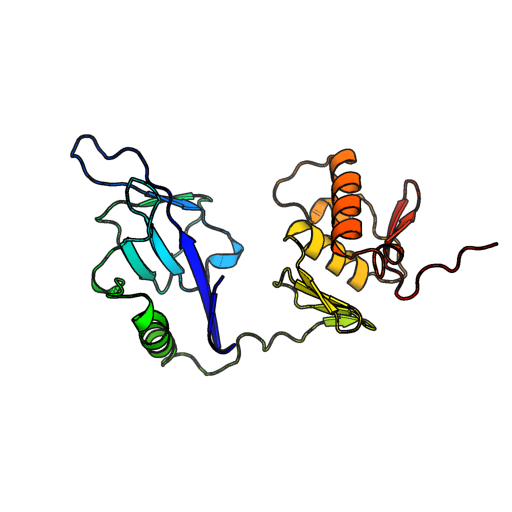0 14.514 22.165 1.00 91.75 200 GLY A O 1
ATOM 1586 N N . TYR A 1 201 ? -8.410 12.462 21.841 1.00 95.06 201 TYR A N 1
ATOM 1587 C CA . TYR A 1 201 ? -9.517 11.903 21.077 1.00 95.06 201 TYR A CA 1
ATOM 1588 C C . TYR A 1 201 ? -9.884 10.528 21.616 1.00 95.06 201 TYR A C 1
ATOM 1590 O O . TYR A 1 201 ? -9.037 9.826 22.158 1.00 95.06 201 TYR A O 1
ATOM 1598 N N . MET A 1 202 ? -11.142 10.144 21.459 1.00 94.81 202 MET A N 1
ATOM 1599 C CA . MET A 1 202 ? -11.653 8.862 21.928 1.00 94.81 202 MET A CA 1
ATOM 1600 C C . MET A 1 202 ? -12.527 8.236 20.856 1.00 94.81 202 MET A C 1
ATOM 1602 O O . MET A 1 202 ? -13.315 8.938 20.219 1.00 94.81 202 MET A O 1
ATOM 1606 N N . TYR A 1 203 ? -12.407 6.924 20.682 1.00 94.56 203 TYR A N 1
ATOM 1607 C CA . TYR A 1 203 ? -13.362 6.159 19.893 1.00 94.56 203 TYR A CA 1
ATOM 1608 C C . TYR A 1 203 ? -14.510 5.661 20.775 1.00 94.56 203 TYR A C 1
ATOM 1610 O O . TYR A 1 203 ? -14.278 5.051 21.820 1.00 94.56 203 TYR A O 1
ATOM 1618 N N . GLN A 1 204 ? -15.742 5.904 20.340 1.00 91.00 204 GLN A N 1
ATOM 1619 C CA . GLN A 1 204 ? -16.972 5.394 20.932 1.00 91.00 204 GLN A CA 1
ATOM 1620 C C . GLN A 1 204 ? -17.690 4.507 19.919 1.00 91.00 204 GLN A C 1
ATOM 1622 O O . GLN A 1 204 ? -17.948 4.927 18.796 1.00 91.00 204 GLN A O 1
ATOM 1627 N N . ARG A 1 205 ? -18.038 3.282 20.318 1.00 78.31 205 ARG A N 1
ATOM 1628 C CA . ARG A 1 205 ? -18.733 2.325 19.438 1.00 78.31 205 ARG A CA 1
ATOM 1629 C C . ARG A 1 205 ? -20.120 2.820 19.033 1.00 78.31 205 ARG A C 1
ATOM 1631 O O . ARG A 1 205 ? -20.506 2.701 17.879 1.00 78.31 205 ARG A O 1
ATOM 1638 N N . VAL A 1 206 ? -20.829 3.433 19.973 1.00 74.69 206 VAL A N 1
ATOM 1639 C CA . VAL A 1 206 ? -22.104 4.110 19.732 1.00 74.69 206 VAL A CA 1
ATOM 1640 C C . VAL A 1 206 ? -21.827 5.613 19.751 1.00 74.69 206 VAL A C 1
ATOM 1642 O O . VAL A 1 206 ? -21.126 6.065 20.660 1.00 74.69 206 VAL A O 1
ATOM 1645 N N . PRO A 1 207 ? -22.314 6.401 18.775 1.00 60.91 207 PRO A N 1
ATOM 1646 C CA . PRO A 1 207 ? -22.190 7.852 18.839 1.00 60.91 207 PRO A CA 1
ATOM 1647 C C . PRO A 1 207 ? -22.779 8.349 20.161 1.00 60.91 207 PRO A C 1
ATOM 1649 O O . PRO A 1 207 ? -23.859 7.897 20.539 1.00 60.91 207 PRO A O 1
ATOM 1652 N N . ALA A 1 208 ? -22.109 9.276 20.851 1.00 55.16 208 ALA A N 1
ATOM 1653 C CA . ALA A 1 208 ? -22.730 9.967 21.974 1.00 55.16 208 ALA A CA 1
ATOM 1654 C C . ALA A 1 208 ? -24.085 10.521 21.510 1.00 55.16 208 ALA A C 1
ATOM 1656 O O . ALA A 1 208 ? -24.140 11.365 20.608 1.00 55.16 208 ALA A O 1
ATOM 1657 N N . SER A 1 209 ? -25.173 10.016 22.097 1.00 44.97 209 SER A N 1
ATOM 1658 C CA . SER A 1 209 ? -26.488 10.629 21.971 1.00 44.97 209 SER A CA 1
ATOM 1659 C C . SER A 1 209 ? -26.310 12.102 22.300 1.00 44.97 209 SER A C 1
ATOM 1661 O O . SER A 1 209 ? -25.738 12.425 23.345 1.00 44.97 209 SER A O 1
ATOM 1663 N N . LYS A 1 210 ? -26.733 12.992 21.397 1.00 36.91 210 LYS A N 1
ATOM 1664 C CA . LYS A 1 210 ? -26.798 14.419 21.711 1.00 36.91 210 LYS A CA 1
ATOM 1665 C C . LYS A 1 210 ? -27.557 14.536 23.032 1.00 36.91 210 LYS A C 1
ATOM 1667 O O . LYS A 1 210 ? -28.724 14.160 23.084 1.00 36.91 210 LYS A O 1
ATOM 1672 N N . ALA A 1 211 ? -26.874 14.970 24.090 1.00 31.73 211 ALA A N 1
ATOM 1673 C CA . ALA A 1 211 ? -27.560 15.474 25.263 1.00 31.73 211 ALA A CA 1
ATOM 1674 C C . ALA A 1 211 ? -28.408 16.647 24.761 1.00 31.73 211 ALA A C 1
ATOM 1676 O O . ALA A 1 211 ? -27.864 17.558 24.127 1.00 31.73 211 ALA A O 1
ATOM 1677 N N . VAL A 1 212 ? -29.725 16.501 24.901 1.00 32.88 212 VAL A N 1
ATOM 1678 C CA . VAL A 1 212 ? -30.719 17.548 24.640 1.00 32.88 212 VAL A CA 1
ATOM 1679 C C . VAL A 1 212 ? -30.450 18.718 25.574 1.00 32.88 212 VAL A C 1
ATOM 1681 O O . VAL A 1 212 ? -30.135 18.445 26.755 1.00 32.88 212 VAL A O 1
#